Protein AF-0000000087523467 (afdb_homodimer)

Foldseek 3Di:
DCCDDPVLLCVQFVVQLVVLVVLVVVLVVLCVVCVVVCVLQVLCVVLQVQLLQLLLVLLLVLLVQLLVCVVVVQPPDLPPRPSNVVSLVVSLVSSVVVLVVSLVVSVVVCVVVVSPDDSCLSVLLSVQLSVLSSVPLNVLSSVLSNVCVVVPRRSVNHRNSVSSSVSNNSSSVSNVVSCVVVCVDPD/DCCDDPVLLCVQFVVQLVVLVVLVVVLVVLCVVCVVVCVLQVLCVVLQVQLLQLLLVLLLVLLVQLLVCVVVVQPPDQPDGPSNVVSLVVSLVSSVVVLVVSLVVSVVVCVVVVSPDDSCLSVLLSVQLSVLSSVPLNVLSSVLSNVCVVVPRRSVRHRNSVSSSVSNNSSSVSNVVSCVVVCVDVD

Structure (mmCIF, N/CA/C/O backbone):
data_AF-0000000087523467-model_v1
#
loop_
_entity.id
_entity.type
_entity.pdbx_description
1 polymer 'MgtE-like transporter'
#
loop_
_atom_site.group_PDB
_atom_site.id
_atom_site.type_symbol
_atom_site.label_atom_id
_atom_site.label_alt_id
_atom_site.label_comp_id
_atom_site.label_asym_id
_atom_site.label_entity_id
_atom_site.label_seq_id
_atom_site.pdbx_PDB_ins_code
_atom_site.Cartn_x
_atom_site.Cartn_y
_atom_site.Cartn_z
_atom_site.occupancy
_atom_site.B_iso_or_equiv
_atom_site.auth_seq_id
_atom_site.auth_comp_id
_atom_site.auth_asym_id
_atom_site.auth_atom_id
_atom_site.pdbx_PDB_model_num
ATOM 1 N N . MET A 1 1 ? 12.258 23.844 16.031 1 37.66 1 MET A N 1
ATOM 2 C CA . MET A 1 1 ? 11.562 23.797 14.758 1 37.66 1 MET A CA 1
ATOM 3 C C . MET A 1 1 ? 12.164 22.734 13.852 1 37.66 1 MET A C 1
ATOM 5 O O . MET A 1 1 ? 12.062 22.828 12.625 1 37.66 1 MET A O 1
ATOM 9 N N . SER A 1 2 ? 13.211 22 14.25 1 51.44 2 SER A N 1
ATOM 10 C CA . SER A 1 2 ? 14.219 21.078 13.727 1 51.44 2 SER A CA 1
ATOM 11 C C . SER A 1 2 ? 13.578 19.859 13.086 1 51.44 2 SER A C 1
ATOM 13 O O . SER A 1 2 ? 14.195 18.797 12.984 1 51.44 2 SER A O 1
ATOM 15 N N . TYR A 1 3 ? 12.164 19.734 12.766 1 61.56 3 TYR A N 1
ATOM 16 C CA . TYR A 1 3 ? 11.297 18.562 12.812 1 61.56 3 TYR A CA 1
ATOM 17 C C . TYR A 1 3 ? 11.516 17.688 11.594 1 61.56 3 TYR A C 1
ATOM 19 O O . TYR A 1 3 ? 11.367 16.453 11.672 1 61.56 3 TYR A O 1
ATOM 27 N N . TYR A 1 4 ? 12.148 18.188 10.547 1 83.31 4 TYR A N 1
ATOM 28 C CA . TYR A 1 4 ? 12.273 17.281 9.422 1 83.31 4 TYR A CA 1
ATOM 29 C C . TYR A 1 4 ? 13.734 17.078 9.039 1 83.31 4 TYR A C 1
ATOM 31 O O . TYR A 1 4 ? 14.086 17.141 7.859 1 83.31 4 TYR A O 1
ATOM 39 N N . THR A 1 5 ? 14.555 16.734 10.102 1 90.44 5 THR A N 1
ATOM 40 C CA . THR A 1 5 ? 15.914 16.359 9.75 1 90.44 5 THR A CA 1
ATOM 41 C C . THR A 1 5 ? 15.953 14.953 9.172 1 90.44 5 THR A C 1
ATOM 43 O O . THR A 1 5 ? 15.109 14.117 9.508 1 90.44 5 THR A O 1
ATOM 46 N N . VAL A 1 6 ? 16.969 14.742 8.328 1 95.19 6 VAL A N 1
ATOM 47 C CA . VAL A 1 6 ? 17.094 13.438 7.695 1 95.19 6 VAL A CA 1
ATOM 48 C C . VAL A 1 6 ? 17.266 12.359 8.766 1 95.19 6 VAL A C 1
ATOM 50 O O . VAL A 1 6 ? 16.594 11.328 8.727 1 95.19 6 VAL A O 1
ATOM 53 N N . LYS A 1 7 ? 18.094 12.602 9.734 1 95.5 7 LYS A N 1
ATOM 54 C CA . LYS A 1 7 ? 18.359 11.641 10.805 1 95.5 7 LYS A CA 1
ATOM 55 C C . LYS A 1 7 ? 17.078 11.336 11.594 1 95.5 7 LYS A C 1
ATOM 57 O O . LYS A 1 7 ? 16.812 10.18 11.922 1 95.5 7 LYS A O 1
ATOM 62 N N . GLY A 1 8 ? 16.391 12.367 11.906 1 92.88 8 GLY A N 1
ATOM 63 C CA . GLY A 1 8 ? 15.141 12.195 12.625 1 92.88 8 GLY A CA 1
ATOM 64 C C . GLY A 1 8 ? 14.117 11.391 11.852 1 92.88 8 GLY A C 1
ATOM 65 O O . GLY A 1 8 ? 13.461 10.508 12.406 1 92.88 8 GLY A O 1
ATOM 66 N N . LEU A 1 9 ? 14.008 11.664 10.586 1 94.44 9 LEU A N 1
ATOM 67 C CA . LEU A 1 9 ? 13.047 10.984 9.719 1 94.44 9 LEU A CA 1
ATOM 68 C C . LEU A 1 9 ? 13.414 9.516 9.547 1 94.44 9 LEU A C 1
ATOM 70 O O . LEU A 1 9 ? 12.539 8.648 9.562 1 94.44 9 LEU A O 1
ATOM 74 N N . VAL A 1 10 ? 14.672 9.273 9.414 1 96.06 10 VAL A N 1
ATOM 75 C CA . VAL A 1 10 ? 15.148 7.902 9.25 1 96.06 10 VAL A CA 1
ATOM 76 C C . VAL A 1 10 ? 14.938 7.125 10.547 1 96.06 10 VAL A C 1
ATOM 78 O O . VAL A 1 10 ? 14.477 5.98 10.523 1 96.06 10 VAL A O 1
ATOM 81 N N . LYS A 1 11 ? 15.164 7.703 11.617 1 94.38 11 LYS A N 1
ATOM 82 C CA . LYS A 1 11 ? 15.016 7.059 12.922 1 94.38 11 LYS A CA 1
ATOM 83 C C . LYS A 1 11 ? 13.555 6.742 13.219 1 94.38 11 LYS A C 1
ATOM 85 O O . LYS A 1 11 ? 13.258 5.754 13.891 1 94.38 11 LYS A O 1
ATOM 90 N N . GLY A 1 12 ? 12.75 7.559 12.727 1 92.62 12 GLY A N 1
ATOM 91 C CA . GLY A 1 12 ? 11.328 7.355 12.938 1 92.62 12 GLY A CA 1
ATOM 92 C C . GLY A 1 12 ? 10.727 6.305 12.031 1 92.62 12 GLY A C 1
ATOM 93 O O . GLY A 1 12 ? 9.898 5.496 12.461 1 92.62 12 GLY A O 1
ATOM 94 N N . GLY A 1 13 ? 11.172 6.328 10.789 1 95.19 13 GLY A N 1
ATOM 95 C CA . GLY A 1 13 ? 10.523 5.527 9.766 1 95.19 13 GLY A CA 1
ATOM 96 C C . GLY A 1 13 ? 11.18 4.168 9.57 1 95.19 13 GLY A C 1
ATOM 97 O O . GLY A 1 13 ? 10.492 3.184 9.289 1 95.19 13 GLY A O 1
ATOM 98 N N . LEU A 1 14 ? 12.43 4.082 9.789 1 97.12 14 LEU A N 1
ATOM 99 C CA . LEU A 1 14 ? 13.18 2.889 9.414 1 97.12 14 LEU A CA 1
ATOM 100 C C . LEU A 1 14 ? 12.773 1.697 10.273 1 97.12 14 LEU A C 1
ATOM 102 O O . LEU A 1 14 ? 12.484 0.62 9.75 1 97.12 14 LEU A O 1
ATOM 106 N N . PRO A 1 15 ? 12.719 1.781 11.57 1 96.94 15 PRO A N 1
ATOM 107 C CA . PRO A 1 15 ? 12.32 0.621 12.367 1 96.94 15 PRO A CA 1
ATOM 108 C C . PRO A 1 15 ? 10.922 0.123 12.039 1 96.94 15 PRO A C 1
ATOM 110 O O . PRO A 1 15 ? 10.664 -1.083 12.07 1 96.94 15 PRO A O 1
ATOM 113 N N . ILE A 1 16 ? 10.062 1.106 11.727 1 96.5 16 ILE A N 1
ATOM 114 C CA . ILE A 1 16 ? 8.68 0.755 11.422 1 96.5 16 ILE A CA 1
ATOM 115 C C . ILE A 1 16 ? 8.617 0.002 10.094 1 96.5 16 ILE A C 1
ATOM 117 O O . ILE A 1 16 ? 7.934 -1.02 9.977 1 96.5 16 ILE A O 1
ATOM 121 N N . LEU A 1 17 ? 9.352 0.51 9.156 1 97 17 LEU A N 1
ATOM 122 C CA . LEU A 1 17 ? 9.352 -0.145 7.848 1 97 17 LEU A CA 1
ATOM 123 C C . LEU A 1 17 ? 9.961 -1.54 7.938 1 97 17 LEU A C 1
ATOM 125 O O . LEU A 1 17 ? 9.445 -2.484 7.332 1 97 17 LEU A O 1
ATOM 129 N N . ILE A 1 18 ? 10.969 -1.668 8.664 1 97.06 18 ILE A N 1
ATOM 130 C CA . ILE A 1 18 ? 11.594 -2.973 8.859 1 97.06 18 ILE A CA 1
ATOM 131 C C . ILE A 1 18 ? 10.594 -3.932 9.5 1 97.06 18 ILE A C 1
ATOM 133 O O . ILE A 1 18 ? 10.453 -5.078 9.07 1 97.06 18 ILE A O 1
ATOM 137 N N . ALA A 1 19 ? 9.914 -3.498 10.461 1 96.5 19 ALA A N 1
ATOM 138 C CA . ALA A 1 19 ? 8.938 -4.332 11.148 1 96.5 19 ALA A CA 1
ATOM 139 C C . ALA A 1 19 ? 7.824 -4.766 10.195 1 96.5 19 ALA A C 1
ATOM 141 O O . ALA A 1 19 ? 7.375 -5.914 10.242 1 96.5 19 ALA A O 1
ATOM 142 N N . THR A 1 20 ? 7.422 -3.84 9.367 1 96.19 20 THR A N 1
ATOM 143 C CA . THR A 1 20 ? 6.301 -4.156 8.492 1 96.19 20 THR A CA 1
ATOM 144 C C . THR A 1 20 ? 6.754 -5.051 7.34 1 96.19 20 THR A C 1
ATOM 146 O O . THR A 1 20 ? 5.934 -5.711 6.699 1 96.19 20 THR A O 1
ATOM 149 N N . CYS A 1 21 ? 8.023 -5.074 7.027 1 95.75 21 CYS A N 1
ATOM 150 C CA . CYS A 1 21 ? 8.547 -6.012 6.035 1 95.75 21 CYS A CA 1
ATOM 151 C C . CYS A 1 21 ? 8.312 -7.453 6.477 1 95.75 21 CYS A C 1
ATOM 153 O O . CYS A 1 21 ? 8.062 -8.328 5.648 1 95.75 21 CYS A O 1
ATOM 155 N N . PHE A 1 22 ? 8.344 -7.684 7.746 1 95.88 22 PHE A N 1
ATOM 156 C CA . PHE A 1 22 ? 8.062 -9.023 8.258 1 95.88 22 PHE A CA 1
ATOM 157 C C . PHE A 1 22 ? 6.609 -9.406 7.984 1 95.88 22 PHE A C 1
ATOM 159 O O . PHE A 1 22 ? 6.324 -10.547 7.613 1 95.88 22 PHE A O 1
ATOM 166 N N . MET A 1 23 ? 5.777 -8.461 8.141 1 93.81 23 MET A N 1
ATOM 167 C CA . MET A 1 23 ? 4.371 -8.719 7.844 1 93.81 23 MET A CA 1
ATOM 168 C C . MET A 1 23 ? 4.176 -9.016 6.359 1 93.81 23 MET A C 1
ATOM 170 O O . MET A 1 23 ? 3.371 -9.875 5.996 1 93.81 23 MET A O 1
ATOM 174 N N . ALA A 1 24 ? 4.93 -8.266 5.598 1 94 24 ALA A N 1
ATOM 175 C CA . ALA A 1 24 ? 4.84 -8.469 4.152 1 94 24 ALA A CA 1
ATOM 176 C C . ALA A 1 24 ? 5.367 -9.844 3.762 1 94 24 ALA A C 1
ATOM 178 O O . ALA A 1 24 ? 4.863 -10.469 2.822 1 94 24 ALA A O 1
ATOM 179 N N . ILE A 1 25 ? 6.367 -10.305 4.465 1 93.56 25 ILE A N 1
ATOM 180 C CA . ILE A 1 25 ? 6.902 -11.641 4.223 1 93.56 25 ILE A CA 1
ATOM 181 C C . ILE A 1 25 ? 5.852 -12.695 4.566 1 93.56 25 ILE A C 1
ATOM 183 O O . ILE A 1 25 ? 5.672 -13.664 3.828 1 93.56 25 ILE A O 1
ATOM 187 N N . ILE A 1 26 ? 5.172 -12.5 5.621 1 93.94 26 ILE A N 1
ATOM 188 C CA . ILE A 1 26 ? 4.098 -13.406 6.012 1 93.94 26 ILE A CA 1
ATOM 189 C C . ILE A 1 26 ? 3.025 -13.43 4.926 1 93.94 26 ILE A C 1
ATOM 191 O O . ILE A 1 26 ? 2.508 -14.5 4.578 1 93.94 26 ILE A O 1
ATOM 195 N N . VAL A 1 27 ? 2.721 -12.273 4.383 1 92.31 27 VAL A N 1
ATOM 196 C CA . VAL A 1 27 ? 1.743 -12.18 3.303 1 92.31 27 VAL A CA 1
ATOM 197 C C . VAL A 1 27 ? 2.221 -12.984 2.098 1 92.31 27 VAL A C 1
ATOM 199 O O . VAL A 1 27 ? 1.444 -13.734 1.498 1 92.31 27 VAL A O 1
ATOM 202 N N . GLY A 1 28 ? 3.512 -12.859 1.76 1 87.69 28 GLY A N 1
ATOM 203 C CA . GLY A 1 28 ? 4.074 -13.641 0.673 1 87.69 28 GLY A CA 1
ATOM 204 C C . GLY A 1 28 ? 4.004 -15.141 0.918 1 87.69 28 GLY A C 1
ATOM 205 O O . GLY A 1 28 ? 3.705 -15.906 0.005 1 87.69 28 GLY A O 1
ATOM 206 N N . LEU A 1 29 ? 4.266 -15.578 2.125 1 88.94 29 LEU A N 1
ATOM 207 C CA . LEU A 1 29 ? 4.219 -17 2.486 1 88.94 29 LEU A CA 1
ATOM 208 C C . LEU A 1 29 ? 2.793 -17.531 2.4 1 88.94 29 LEU A C 1
ATOM 210 O O . LEU A 1 29 ? 2.574 -18.656 1.938 1 88.94 29 LEU A O 1
ATOM 214 N N . LEU A 1 30 ? 1.842 -16.734 2.809 1 87.62 30 LEU A N 1
ATOM 215 C CA . LEU A 1 30 ? 0.441 -17.141 2.74 1 87.62 30 LEU A CA 1
ATOM 216 C C . LEU A 1 30 ? -0.011 -17.297 1.291 1 87.62 30 LEU A C 1
ATOM 218 O O . LEU A 1 30 ? -0.767 -18.203 0.964 1 87.62 30 LEU A O 1
ATOM 222 N N . LEU A 1 31 ? 0.488 -16.438 0.456 1 83.56 31 LEU A N 1
ATOM 223 C CA . LEU A 1 31 ? 0.161 -16.516 -0.963 1 83.56 31 LEU A CA 1
ATOM 224 C C . LEU A 1 31 ? 0.783 -17.766 -1.591 1 83.56 31 LEU A C 1
ATOM 226 O O . LEU A 1 31 ? 0.166 -18.406 -2.441 1 83.56 31 LEU A O 1
ATOM 230 N N . GLY A 1 32 ? 1.974 -18 -1.209 1 81 32 GLY A N 1
ATOM 231 C CA . GLY A 1 32 ? 2.611 -19.219 -1.676 1 81 32 GLY A CA 1
ATOM 232 C C . GLY A 1 32 ? 1.867 -20.469 -1.266 1 81 32 GLY A C 1
ATOM 233 O O . GLY A 1 32 ? 1.819 -21.453 -2.02 1 81 32 GLY A O 1
ATOM 234 N N . TYR A 1 33 ? 1.301 -20.406 -0.134 1 81.38 33 TYR A N 1
ATOM 235 C CA . TYR A 1 33 ? 0.547 -21.547 0.37 1 81.38 33 TYR A CA 1
ATOM 236 C C . TYR A 1 33 ? -0.73 -21.766 -0.435 1 81.38 33 TYR A C 1
ATOM 238 O O . TYR A 1 33 ? -1.223 -22.891 -0.55 1 81.38 33 TYR A O 1
ATOM 246 N N . GLN A 1 34 ? -1.276 -20.734 -1.036 1 80.06 34 GLN A N 1
ATOM 247 C CA . GLN A 1 34 ? -2.521 -20.828 -1.792 1 80.06 34 GLN A CA 1
ATOM 248 C C . GLN A 1 34 ? -2.256 -20.812 -3.295 1 80.06 34 GLN A C 1
ATOM 250 O O . GLN A 1 34 ? -3.148 -20.5 -4.086 1 80.06 34 GLN A O 1
ATOM 255 N N . GLU A 1 35 ? -1.085 -21.125 -3.584 1 78.38 35 GLU A N 1
ATOM 256 C CA . GLU A 1 35 ? -0.682 -21.016 -4.984 1 78.38 35 GLU A CA 1
ATOM 257 C C . GLU A 1 35 ? -1.562 -21.891 -5.879 1 78.38 35 GLU A C 1
ATOM 259 O O . GLU A 1 35 ? -1.957 -21.469 -6.969 1 78.38 35 GLU A O 1
ATOM 264 N N . ASP A 1 36 ? -1.942 -23.078 -5.465 1 81 36 ASP A N 1
ATOM 265 C CA . ASP A 1 36 ? -2.734 -24 -6.266 1 81 36 ASP A CA 1
ATOM 266 C C . ASP A 1 36 ? -4.121 -23.438 -6.555 1 81 36 ASP A C 1
ATOM 268 O O . ASP A 1 36 ? -4.633 -23.562 -7.668 1 81 36 ASP A O 1
ATOM 272 N N . ILE A 1 37 ? -4.645 -22.766 -5.582 1 80.31 37 ILE A N 1
ATOM 273 C CA . ILE A 1 37 ? -5.984 -22.219 -5.742 1 80.31 37 ILE A CA 1
ATOM 274 C C . ILE A 1 37 ? -5.938 -21 -6.672 1 80.31 37 ILE A C 1
ATOM 276 O O . ILE A 1 37 ? -6.84 -20.812 -7.484 1 80.31 37 ILE A O 1
ATOM 280 N N . LEU A 1 38 ? -4.883 -20.297 -6.578 1 78.62 38 LEU A N 1
ATOM 281 C CA . LEU A 1 38 ? -4.75 -19.109 -7.398 1 78.62 38 LEU A CA 1
ATOM 282 C C . LEU A 1 38 ? -4.535 -19.469 -8.859 1 78.62 38 LEU A C 1
ATOM 284 O O . LEU A 1 38 ? -4.98 -18.75 -9.758 1 78.62 38 LEU A O 1
ATOM 288 N N . ILE A 1 39 ? -3.959 -20.625 -9.047 1 79.44 39 ILE A N 1
ATOM 289 C CA . ILE A 1 39 ? -3.756 -21.109 -10.406 1 79.44 39 ILE A CA 1
ATOM 290 C C . ILE A 1 39 ? -5.082 -21.609 -10.977 1 79.44 39 ILE A C 1
ATOM 292 O O . ILE A 1 39 ? -5.379 -21.406 -12.156 1 79.44 39 ILE A O 1
ATOM 296 N N . GLU A 1 40 ? -5.812 -22.219 -10.133 1 84.69 40 GLU A N 1
ATOM 297 C CA . GLU A 1 40 ? -7.086 -22.797 -10.562 1 84.69 40 GLU A CA 1
ATOM 298 C C . GLU A 1 40 ? -8.125 -21.719 -10.805 1 84.69 40 GLU A C 1
ATOM 300 O O . GLU A 1 40 ? -9.023 -21.875 -11.641 1 84.69 40 GLU A O 1
ATOM 305 N N . TYR A 1 41 ? -7.992 -20.562 -10.133 1 87.38 41 TYR A N 1
ATOM 306 C CA . TYR A 1 41 ? -8.945 -19.453 -10.242 1 87.38 41 TYR A CA 1
ATOM 307 C C . TYR A 1 41 ? -8.234 -18.156 -10.633 1 87.38 41 TYR A C 1
ATOM 309 O O . TYR A 1 41 ? -8.055 -17.266 -9.797 1 87.38 41 TYR A O 1
ATOM 317 N N . PRO A 1 42 ? -8.031 -18.016 -11.852 1 86.94 42 PRO A N 1
ATOM 318 C CA . PRO A 1 42 ? -7.293 -16.844 -12.312 1 86.94 42 PRO A CA 1
ATOM 319 C C . PRO A 1 42 ? -8 -15.531 -11.977 1 86.94 42 PRO A C 1
ATOM 321 O O . PRO A 1 42 ? -7.348 -14.5 -11.789 1 86.94 42 PRO A O 1
ATOM 324 N N . THR A 1 43 ? -9.273 -15.57 -11.852 1 91.12 43 THR A N 1
ATOM 325 C CA . THR A 1 43 ? -10.039 -14.383 -11.477 1 91.12 43 THR A CA 1
ATOM 326 C C . THR A 1 43 ? -9.617 -13.875 -10.102 1 91.12 43 THR A C 1
ATOM 328 O O . THR A 1 43 ? -9.562 -12.664 -9.867 1 91.12 43 THR A O 1
ATOM 331 N N . LEU A 1 44 ? -9.297 -14.75 -9.195 1 89.69 44 LEU A N 1
ATOM 332 C CA . LEU A 1 44 ? -8.852 -14.375 -7.855 1 89.69 44 LEU A CA 1
ATOM 333 C C . LEU A 1 44 ? -7.469 -13.734 -7.898 1 89.69 44 LEU A C 1
ATOM 335 O O . LEU A 1 44 ? -7.168 -12.844 -7.102 1 89.69 44 LEU A O 1
ATOM 339 N N . LEU A 1 45 ? -6.734 -14.148 -8.859 1 85.5 45 LEU A N 1
ATOM 340 C CA . LEU A 1 45 ? -5.398 -13.586 -9.016 1 85.5 45 LEU A CA 1
ATOM 341 C C . LEU A 1 45 ? -5.473 -12.117 -9.438 1 85.5 45 LEU A C 1
ATOM 343 O O . LEU A 1 45 ? -4.629 -11.312 -9.039 1 85.5 45 LEU A O 1
ATOM 347 N N . ILE A 1 46 ? -6.406 -11.797 -10.211 1 88.94 46 ILE A N 1
ATOM 348 C CA . ILE A 1 46 ? -6.605 -10.43 -10.664 1 88.94 46 ILE A CA 1
ATOM 349 C C . ILE A 1 46 ? -7.199 -9.594 -9.531 1 88.94 46 ILE A C 1
ATOM 351 O O . ILE A 1 46 ? -6.828 -8.43 -9.344 1 88.94 46 ILE A O 1
ATOM 355 N N . LEU A 1 47 ? -8.094 -10.195 -8.82 1 92.62 47 LEU A N 1
ATOM 356 C CA . LEU A 1 47 ? -8.867 -9.516 -7.781 1 92.62 47 LEU A CA 1
ATOM 357 C C . LEU A 1 47 ? -8.016 -9.266 -6.547 1 92.62 47 LEU A C 1
ATOM 359 O O . LEU A 1 47 ? -8.18 -8.25 -5.867 1 92.62 47 LEU A O 1
ATOM 363 N N . MET A 1 48 ? -7.098 -10.055 -6.316 1 92 48 MET A N 1
ATOM 364 C CA . MET A 1 48 ? -6.391 -10.117 -5.043 1 92 48 MET A CA 1
ATOM 365 C C . MET A 1 48 ? -5.562 -8.852 -4.82 1 92 48 MET A C 1
ATOM 367 O O . MET A 1 48 ? -5.723 -8.172 -3.807 1 92 48 MET A O 1
ATOM 371 N N . PRO A 1 49 ? -4.711 -8.406 -5.734 1 90.38 49 PRO A N 1
ATOM 372 C CA . PRO A 1 49 ? -3.896 -7.223 -5.438 1 90.38 49 PRO A CA 1
ATOM 373 C C . PRO A 1 49 ? -4.734 -5.969 -5.215 1 90.38 49 PRO A C 1
ATOM 375 O O . PRO A 1 49 ? -4.363 -5.105 -4.414 1 90.38 49 PRO A O 1
ATOM 378 N N . VAL A 1 50 ? -5.812 -5.891 -5.793 1 94.31 50 VAL A N 1
ATOM 379 C CA . VAL A 1 50 ? -6.664 -4.711 -5.688 1 94.31 50 VAL A CA 1
ATOM 380 C C . VAL A 1 50 ? -7.332 -4.676 -4.316 1 94.31 50 VAL A C 1
ATOM 382 O O . VAL A 1 50 ? -7.312 -3.65 -3.633 1 94.31 50 VAL A O 1
ATOM 385 N N . LEU A 1 51 ? -7.863 -5.816 -3.928 1 94.88 51 LEU A N 1
ATOM 386 C CA . LEU A 1 51 ? -8.586 -5.883 -2.66 1 94.88 51 LEU A CA 1
ATOM 387 C C . LEU A 1 51 ? -7.629 -5.703 -1.484 1 94.88 51 LEU A C 1
ATOM 389 O O . LEU A 1 51 ? -8 -5.125 -0.46 1 94.88 51 LEU A O 1
ATOM 393 N N . LEU A 1 52 ? -6.445 -6.23 -1.633 1 93.44 52 LEU A N 1
ATOM 394 C CA . LEU A 1 52 ? -5.461 -6.094 -0.566 1 93.44 52 LEU A CA 1
ATOM 395 C C . LEU A 1 52 ? -5.105 -4.629 -0.341 1 93.44 52 LEU A C 1
ATOM 397 O O . LEU A 1 52 ? -4.832 -4.219 0.789 1 93.44 52 LEU A O 1
ATOM 401 N N . LYS A 1 53 ? -5.191 -3.865 -1.354 1 94.62 53 LYS A N 1
ATOM 402 C CA . LYS A 1 53 ? -4.711 -2.488 -1.306 1 94.62 53 LYS A CA 1
ATOM 403 C C . LYS A 1 53 ? -5.793 -1.547 -0.779 1 94.62 53 LYS A C 1
ATOM 405 O O . LYS A 1 53 ? -5.488 -0.557 -0.111 1 94.62 53 LYS A O 1
ATOM 410 N N . ILE A 1 54 ? -7.039 -1.824 -1.005 1 96.62 54 ILE A N 1
ATOM 411 C CA . ILE A 1 54 ? -8.141 -0.903 -0.732 1 96.62 54 ILE A CA 1
ATOM 412 C C . ILE A 1 54 ? -8.156 -0.553 0.754 1 96.62 54 ILE A C 1
ATOM 414 O O . ILE A 1 54 ? -8.164 0.625 1.12 1 96.62 54 ILE A O 1
ATOM 418 N N . GLY A 1 55 ? -8.117 -1.561 1.599 1 97.19 55 GLY A N 1
ATOM 419 C CA . GLY A 1 55 ? -8.156 -1.308 3.029 1 97.19 55 GLY A CA 1
ATOM 420 C C . GLY A 1 55 ? -6.953 -0.531 3.531 1 97.19 55 GLY A C 1
ATOM 421 O O . GLY A 1 55 ? -7.094 0.384 4.344 1 97.19 55 GLY A O 1
ATOM 422 N N . GLY A 1 56 ? -5.816 -0.875 3.039 1 97 56 GLY A N 1
ATOM 423 C CA . GLY A 1 56 ? -4.594 -0.187 3.428 1 97 56 GLY A CA 1
ATOM 424 C C . GLY A 1 56 ? -4.555 1.26 2.973 1 97 56 GLY A C 1
ATOM 425 O O . GLY A 1 56 ? -4.141 2.143 3.729 1 97 56 GLY A O 1
ATOM 426 N N . ASP A 1 57 ? -4.973 1.502 1.771 1 97.38 57 ASP A N 1
ATOM 427 C CA . ASP A 1 57 ? -4.945 2.85 1.213 1 97.38 57 ASP A CA 1
ATOM 428 C C . ASP A 1 57 ? -5.938 3.762 1.935 1 97.38 57 ASP A C 1
ATOM 430 O O . ASP A 1 57 ? -5.586 4.879 2.328 1 97.38 57 ASP A O 1
ATOM 434 N N . THR A 1 58 ? -7.098 3.291 2.068 1 97.62 58 THR A N 1
ATOM 435 C CA . THR A 1 58 ? -8.109 4.105 2.74 1 97.62 58 THR A CA 1
ATOM 436 C C . THR A 1 58 ? -7.75 4.297 4.211 1 97.62 58 THR A C 1
ATOM 438 O O . THR A 1 58 ? -7.973 5.375 4.773 1 97.62 58 THR A O 1
ATOM 441 N N . GLY A 1 59 ? -7.25 3.262 4.812 1 97.81 59 GLY A N 1
ATOM 442 C CA . GLY A 1 59 ? -6.766 3.395 6.176 1 97.81 59 GLY A CA 1
ATOM 443 C C . GLY A 1 59 ? -5.613 4.371 6.305 1 97.81 59 GLY A C 1
ATOM 444 O O . GLY A 1 59 ? -5.535 5.125 7.277 1 97.81 59 GLY A O 1
ATOM 445 N N . SER A 1 60 ? -4.73 4.336 5.391 1 97.19 60 SER A N 1
ATOM 446 C CA . SER A 1 60 ? -3.598 5.254 5.395 1 97.19 60 SER A CA 1
ATOM 447 C C . SER A 1 60 ? -4.055 6.691 5.168 1 97.19 60 SER A C 1
ATOM 449 O O . SER A 1 60 ? -3.475 7.629 5.723 1 97.19 60 SER A O 1
ATOM 451 N N . MET A 1 61 ? -5.043 6.848 4.285 1 96.69 61 MET A N 1
ATOM 452 C CA . MET A 1 61 ? -5.637 8.172 4.141 1 96.69 61 MET A CA 1
ATOM 453 C C . MET A 1 61 ? -6.195 8.672 5.469 1 96.69 61 MET A C 1
ATOM 455 O O . MET A 1 61 ? -6 9.828 5.832 1 96.69 61 MET A O 1
ATOM 459 N N . LEU A 1 62 ? -6.926 7.762 6.062 1 95.88 62 LEU A N 1
ATOM 460 C CA . LEU A 1 62 ? -7.445 8.062 7.395 1 95.88 62 LEU A CA 1
ATOM 461 C C . LEU A 1 62 ? -6.324 8.461 8.344 1 95.88 62 LEU A C 1
ATOM 463 O O . LEU A 1 62 ? -6.41 9.492 9.016 1 95.88 62 LEU A O 1
ATOM 467 N N . GLY A 1 63 ? -5.277 7.73 8.375 1 95.31 63 GLY A N 1
ATOM 468 C CA . GLY A 1 63 ? -4.129 8.039 9.211 1 95.31 63 GLY A CA 1
ATOM 469 C C . GLY A 1 63 ? -3.49 9.375 8.875 1 95.31 63 GLY A C 1
ATOM 470 O O . GLY A 1 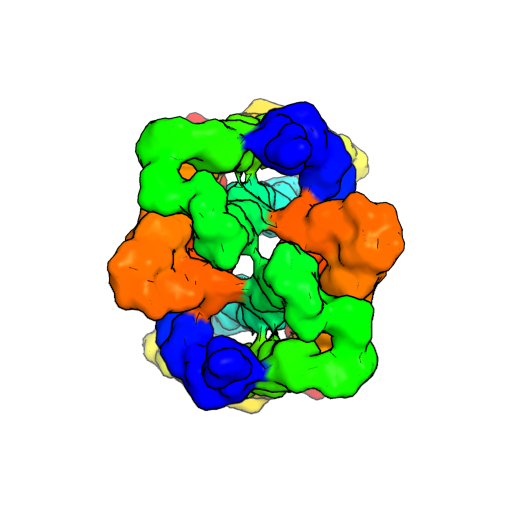63 ? -3.098 10.125 9.773 1 95.31 63 GLY A O 1
ATOM 471 N N . SER A 1 64 ? -3.332 9.625 7.621 1 94.44 64 SER A N 1
ATOM 472 C CA . SER A 1 64 ? -2.738 10.883 7.172 1 94.44 64 SER A CA 1
ATOM 473 C C . SER A 1 64 ? -3.576 12.078 7.605 1 94.44 64 SER A C 1
ATOM 475 O O . SER A 1 64 ? -3.035 13.094 8.047 1 94.44 64 SER A O 1
ATOM 477 N N . ARG A 1 65 ? -4.879 12 7.5 1 93.31 65 ARG A N 1
ATOM 478 C CA . ARG A 1 65 ? -5.777 13.055 7.949 1 93.31 65 ARG A CA 1
ATOM 479 C C . ARG A 1 65 ? -5.617 13.312 9.445 1 93.31 65 ARG A C 1
ATOM 481 O O . ARG A 1 65 ? -5.617 14.461 9.891 1 93.31 65 ARG A O 1
ATOM 488 N N . LEU A 1 66 ? -5.551 12.227 10.141 1 92.88 66 LEU A N 1
ATOM 489 C CA . LEU A 1 66 ? -5.391 12.367 11.586 1 92.88 66 LEU A CA 1
ATOM 490 C C . LEU A 1 66 ? -4.039 12.984 11.922 1 92.88 66 LEU A C 1
ATOM 492 O O . LEU A 1 66 ? -3.941 13.812 12.836 1 92.88 66 LEU A O 1
ATOM 496 N N . SER A 1 67 ? -3.014 12.562 11.18 1 92.06 67 SER A N 1
ATOM 497 C CA . SER A 1 67 ? -1.695 13.156 11.375 1 92.06 67 SER A CA 1
ATOM 498 C C . SER A 1 67 ? -1.727 14.664 11.141 1 92.06 67 SER A C 1
ATOM 500 O O . SER A 1 67 ? -1.21 15.43 11.953 1 92.06 67 SER A O 1
ATOM 502 N N . SER A 1 68 ? -2.35 15.078 10.055 1 91 68 SER A N 1
ATOM 503 C CA . SER A 1 68 ? -2.482 16.5 9.742 1 91 68 SER A CA 1
ATOM 504 C C . SER A 1 68 ? -3.281 17.219 10.82 1 91 68 SER A C 1
ATOM 506 O O . SER A 1 68 ? -2.932 18.344 11.211 1 91 68 SER A O 1
ATOM 508 N N . ALA A 1 69 ? -4.332 16.609 11.281 1 89.31 69 ALA A N 1
ATOM 509 C CA . ALA A 1 69 ? -5.176 17.203 12.32 1 89.31 69 ALA A CA 1
ATOM 510 C C . ALA A 1 69 ? -4.398 17.391 13.617 1 89.31 69 ALA A C 1
ATOM 512 O O . ALA A 1 69 ? -4.555 18.406 14.305 1 89.31 69 ALA A O 1
ATOM 513 N N . PHE A 1 70 ? -3.537 16.469 13.938 1 87.12 70 PHE A N 1
ATOM 514 C CA . PHE A 1 70 ? -2.717 16.562 15.133 1 87.12 70 PHE A CA 1
ATOM 515 C C . PHE A 1 70 ? -1.712 17.703 15.023 1 87.12 70 PHE A C 1
ATOM 517 O O . PHE A 1 70 ? -1.51 18.453 15.977 1 87.12 70 PHE A O 1
ATOM 524 N N . HIS A 1 71 ? -1.158 17.844 13.906 1 85 71 HIS A N 1
ATOM 525 C CA . HIS A 1 71 ? -0.19 18.906 13.68 1 85 71 HIS A CA 1
ATOM 526 C C . HIS A 1 71 ? -0.844 20.281 13.797 1 85 71 HIS A C 1
ATOM 528 O O . HIS A 1 71 ? -0.212 21.234 14.25 1 85 71 HIS A O 1
ATOM 534 N N . LEU A 1 72 ? -2.092 20.312 13.445 1 86.75 72 LEU A N 1
ATOM 535 C CA . LEU A 1 72 ? -2.83 21.578 13.484 1 86.75 72 LEU A CA 1
ATOM 536 C C . LEU A 1 72 ? -3.414 21.812 14.875 1 86.75 72 LEU A C 1
ATOM 538 O O . LEU A 1 72 ? -3.994 22.859 15.141 1 86.75 72 LEU A O 1
ATOM 542 N N . GLY A 1 73 ? -3.387 20.75 15.711 1 84.38 73 GLY A N 1
ATOM 543 C CA . GLY A 1 73 ? -3.936 20.859 17.047 1 84.38 73 GLY A CA 1
ATOM 544 C C . GLY A 1 73 ? -5.434 20.641 17.109 1 84.38 73 GLY A C 1
ATOM 545 O O . GLY A 1 73 ? -6.098 21.031 18.062 1 84.38 73 GLY A O 1
ATOM 546 N N . LEU A 1 74 ? -6.004 20 16.078 1 79.44 74 LEU A N 1
ATOM 547 C CA . LEU A 1 74 ? -7.453 19.859 15.953 1 79.44 74 LEU A CA 1
ATOM 548 C C . LEU A 1 74 ? -7.938 18.578 16.641 1 79.44 74 LEU A C 1
ATOM 550 O O . LEU A 1 74 ? -9.133 18.438 16.891 1 79.44 74 LEU A O 1
ATOM 554 N N . SER A 1 75 ? -7.082 17.688 16.875 1 70.5 75 SER A N 1
ATOM 555 C CA . SER A 1 75 ? -7.559 16.391 17.344 1 70.5 75 SER A CA 1
ATOM 556 C C . SER A 1 75 ? -6.777 15.93 18.562 1 70.5 75 SER A C 1
ATOM 558 O O . SER A 1 75 ? -6.199 14.844 18.562 1 70.5 75 SER A O 1
ATOM 560 N N . GLN A 1 76 ? -6.859 16.766 19.516 1 66.31 76 GLN A N 1
ATOM 561 C CA . GLN A 1 76 ? -6.168 16.391 20.75 1 66.31 76 GLN A CA 1
ATOM 562 C C . GLN A 1 76 ? -6.906 15.258 21.469 1 66.31 76 GLN A C 1
ATOM 564 O O . GLN A 1 76 ? -6.285 14.445 22.156 1 66.31 76 GLN A O 1
ATOM 569 N N . ARG A 1 77 ? -8.195 15.289 21.312 1 69 77 ARG A N 1
ATOM 570 C CA . ARG A 1 77 ? -9 14.234 21.922 1 69 77 ARG A CA 1
ATOM 571 C C . ARG A 1 77 ? -9.586 13.312 20.859 1 69 77 ARG A C 1
ATOM 573 O O . ARG A 1 77 ? -10.422 13.727 20.062 1 69 77 ARG A O 1
ATOM 580 N N . ILE A 1 78 ? -9.172 12.219 20.875 1 69.56 78 ILE A N 1
ATOM 581 C CA . ILE A 1 78 ? -9.477 11.297 19.797 1 69.56 78 ILE A CA 1
ATOM 582 C C . ILE A 1 78 ? -10.922 10.805 19.922 1 69.56 78 ILE A C 1
ATOM 584 O O . ILE A 1 78 ? -11.672 10.797 18.953 1 69.56 78 ILE A O 1
ATOM 588 N N . LEU A 1 79 ? -11.164 10.602 21.219 1 66.31 79 LEU A N 1
ATOM 589 C CA . LEU A 1 79 ? -12.516 10.102 21.422 1 66.31 79 LEU A CA 1
ATOM 590 C C . LEU A 1 79 ? -13.539 11.219 21.234 1 66.31 79 LEU A C 1
ATOM 592 O O . LEU A 1 79 ? -13.367 12.32 21.75 1 66.31 79 LEU A O 1
ATOM 596 N N . ASN A 1 80 ? -14.391 11.047 20.156 1 74.88 80 ASN A N 1
ATOM 597 C CA . ASN A 1 80 ? -15.523 11.93 19.875 1 74.88 80 ASN A CA 1
ATOM 598 C C . ASN A 1 80 ? -15.117 13.094 18.969 1 74.88 80 ASN A C 1
ATOM 600 O O . ASN A 1 80 ? -15.844 14.078 18.859 1 74.88 80 ASN A O 1
ATOM 604 N N . ASN A 1 81 ? -13.992 13 18.516 1 85.69 81 ASN A N 1
ATOM 605 C CA . ASN A 1 81 ? -13.523 14.016 17.578 1 85.69 81 ASN A CA 1
ATOM 606 C C . ASN A 1 81 ? -14.18 13.859 16.203 1 85.69 81 ASN A C 1
ATOM 608 O O . ASN A 1 81 ? -14.133 12.773 15.617 1 85.69 81 ASN A O 1
ATOM 612 N N . PRO A 1 82 ? -14.812 14.945 15.836 1 89.12 82 PRO A N 1
ATOM 613 C CA . PRO A 1 82 ? -15.484 14.867 14.531 1 89.12 82 PRO A CA 1
ATOM 614 C C . PRO A 1 82 ? -14.531 14.539 13.391 1 89.12 82 PRO A C 1
ATOM 616 O O . PRO A 1 82 ? -14.922 13.898 12.414 1 89.12 82 PRO A O 1
ATOM 619 N N . VAL A 1 83 ? -13.312 14.945 13.547 1 89.06 83 VAL A N 1
ATOM 620 C CA . VAL A 1 83 ? -12.32 14.656 12.516 1 89.06 83 VAL A CA 1
ATOM 621 C C . VAL A 1 83 ? -12.117 13.141 12.398 1 89.06 83 VAL A C 1
ATOM 623 O O . VAL A 1 83 ? -12.117 12.594 11.297 1 89.06 83 VAL A O 1
ATOM 626 N N . VAL A 1 84 ? -12.016 12.492 13.539 1 92.19 84 VAL A N 1
ATOM 627 C CA . VAL A 1 84 ? -11.812 11.047 13.57 1 92.19 84 VAL A CA 1
ATOM 628 C C . VAL A 1 84 ? -13.062 10.344 13.031 1 92.19 84 VAL A C 1
ATOM 630 O O . VAL A 1 84 ? -12.961 9.492 12.148 1 92.19 84 VAL A O 1
ATOM 633 N N . ARG A 1 85 ? -14.148 10.664 13.508 1 93.62 85 ARG A N 1
ATOM 634 C CA . ARG A 1 85 ? -15.414 10.039 13.125 1 93.62 85 ARG A CA 1
ATOM 635 C C . ARG A 1 85 ? -15.664 10.188 11.625 1 93.62 85 ARG A C 1
ATOM 637 O O . ARG A 1 85 ? -15.969 9.211 10.945 1 93.62 85 ARG A O 1
ATOM 644 N N . ASN A 1 86 ? -15.594 11.406 11.164 1 94.94 86 ASN A N 1
ATOM 645 C CA . ASN A 1 86 ? -15.867 11.664 9.75 1 94.94 86 ASN A CA 1
ATOM 646 C C . ASN A 1 86 ? -14.859 10.961 8.844 1 94.94 86 ASN A C 1
ATOM 648 O O . ASN A 1 86 ? -15.219 10.5 7.762 1 94.94 86 ASN A O 1
ATOM 652 N N . SER A 1 87 ? -13.609 10.922 9.289 1 94.94 87 SER A N 1
ATOM 653 C CA . SER A 1 87 ? -12.586 10.25 8.5 1 94.94 87 SER A CA 1
ATOM 654 C C . SER A 1 87 ? -12.82 8.742 8.445 1 94.94 87 SER A C 1
ATOM 656 O O . SER A 1 87 ? -12.609 8.117 7.41 1 94.94 87 SER A O 1
ATOM 658 N N . VAL A 1 88 ? -13.25 8.188 9.562 1 96.31 88 VAL A N 1
ATOM 659 C CA . VAL A 1 88 ? -13.531 6.758 9.609 1 96.31 88 VAL A CA 1
ATOM 660 C C . VAL A 1 88 ? -14.727 6.438 8.711 1 96.31 88 VAL A C 1
ATOM 662 O O . VAL A 1 88 ? -14.68 5.492 7.918 1 96.31 88 VAL A O 1
ATOM 665 N N . ILE A 1 89 ? -15.742 7.176 8.789 1 97.44 89 ILE A N 1
ATOM 666 C CA . ILE A 1 89 ? -16.938 6.973 7.98 1 97.44 89 ILE A CA 1
ATOM 667 C C . ILE A 1 89 ? -16.594 7.113 6.5 1 97.44 89 ILE A C 1
ATOM 669 O O . ILE A 1 89 ? -17.047 6.312 5.676 1 97.44 89 ILE A O 1
ATOM 673 N N . ALA A 1 90 ? -15.844 8.125 6.18 1 97.06 90 ALA A N 1
ATOM 674 C CA . ALA A 1 90 ? -15.414 8.328 4.797 1 97.06 90 ALA A CA 1
ATOM 675 C C . ALA A 1 90 ? -14.609 7.133 4.297 1 97.06 90 ALA A C 1
ATOM 677 O O . ALA A 1 90 ? -14.773 6.695 3.156 1 97.06 90 ALA A O 1
ATOM 678 N N . ALA A 1 91 ? -13.703 6.68 5.148 1 97.69 91 ALA A N 1
ATOM 679 C CA . ALA A 1 91 ? -12.898 5.516 4.773 1 97.69 91 ALA A CA 1
ATOM 680 C C . ALA A 1 91 ? -13.789 4.312 4.469 1 97.69 91 ALA A C 1
ATOM 682 O O . ALA A 1 91 ? -13.555 3.592 3.498 1 97.69 91 ALA A O 1
ATOM 683 N N . ILE A 1 92 ? -14.797 4.098 5.266 1 98.44 92 ILE A N 1
ATOM 684 C CA . ILE A 1 92 ? -15.727 2.984 5.094 1 98.44 92 ILE A CA 1
ATOM 685 C C . ILE A 1 92 ? -16.469 3.133 3.77 1 98.44 92 ILE A C 1
ATOM 687 O O . ILE A 1 92 ? -16.531 2.189 2.979 1 98.44 92 ILE A O 1
ATOM 691 N N . ILE A 1 93 ? -16.938 4.266 3.484 1 98.44 93 ILE A N 1
ATOM 692 C CA . ILE A 1 93 ? -17.719 4.523 2.277 1 98.44 93 ILE A CA 1
ATOM 693 C C . ILE A 1 93 ? -16.828 4.324 1.044 1 98.44 93 ILE A C 1
ATOM 695 O O . ILE A 1 93 ? -17.219 3.637 0.098 1 98.44 93 ILE A O 1
ATOM 699 N N . VAL A 1 94 ? -15.68 4.891 1.07 1 97.94 94 VAL A N 1
ATOM 700 C CA . VAL A 1 94 ? -14.766 4.812 -0.069 1 97.94 94 VAL A CA 1
ATOM 701 C C . VAL A 1 94 ? -14.352 3.361 -0.303 1 97.94 94 VAL A C 1
ATOM 703 O O . VAL A 1 94 ? -14.289 2.906 -1.447 1 97.94 94 VAL A O 1
ATOM 706 N N . ALA A 1 95 ? -14.109 2.652 0.777 1 98.25 95 ALA A N 1
ATOM 707 C CA . ALA A 1 95 ? -13.695 1.256 0.655 1 98.25 95 ALA A CA 1
ATOM 708 C C . ALA A 1 95 ? -14.828 0.399 0.096 1 98.25 95 ALA A C 1
ATOM 710 O O . ALA A 1 95 ? -14.609 -0.451 -0.769 1 98.25 95 ALA A O 1
ATOM 711 N N . VAL A 1 96 ? -16.016 0.6 0.575 1 98.38 96 VAL A N 1
ATOM 712 C CA . VAL A 1 96 ? -17.172 -0.194 0.162 1 98.38 96 VAL A CA 1
ATOM 713 C C . VAL A 1 96 ? -17.469 0.068 -1.311 1 98.38 96 VAL A C 1
ATOM 715 O O . VAL A 1 96 ? -17.641 -0.871 -2.094 1 98.38 96 VAL A O 1
ATOM 718 N N . ILE A 1 97 ? -17.5 1.275 -1.706 1 98.44 97 ILE A N 1
ATOM 719 C CA . ILE A 1 97 ? -17.828 1.633 -3.08 1 98.44 97 ILE A CA 1
ATOM 720 C C . ILE A 1 97 ? -16.734 1.144 -4.02 1 98.44 97 ILE A C 1
ATOM 722 O O . ILE A 1 97 ? -17.016 0.597 -5.09 1 98.44 97 ILE A O 1
ATOM 726 N N . SER A 1 98 ? -15.508 1.356 -3.654 1 97.88 98 SER A N 1
ATOM 727 C CA . SER A 1 98 ? -14.398 0.945 -4.508 1 97.88 98 SER A CA 1
ATOM 728 C C . SER A 1 98 ? -14.344 -0.572 -4.652 1 97.88 98 SER A C 1
ATOM 730 O O . SER A 1 98 ? -14.031 -1.087 -5.727 1 97.88 98 SER A O 1
ATOM 732 N N . SER A 1 99 ? -14.562 -1.301 -3.543 1 97.81 99 SER A N 1
ATOM 733 C CA . SER A 1 99 ? -14.539 -2.758 -3.615 1 97.81 99 SER A CA 1
ATOM 734 C C . SER A 1 99 ? -15.664 -3.281 -4.504 1 97.81 99 SER A C 1
ATOM 736 O O . SER A 1 99 ? -15.484 -4.258 -5.238 1 97.81 99 SER A O 1
ATOM 738 N N . LEU A 1 100 ? -16.812 -2.697 -4.395 1 97.94 100 LEU A N 1
ATOM 739 C CA . LEU A 1 100 ? -17.922 -3.068 -5.273 1 97.94 100 LEU A CA 1
ATOM 740 C C . LEU A 1 100 ? -17.578 -2.777 -6.73 1 97.94 100 LEU A C 1
ATOM 742 O O . LEU A 1 100 ? -17.844 -3.6 -7.609 1 97.94 100 LEU A O 1
ATOM 746 N N . PHE A 1 101 ? -17.031 -1.675 -6.984 1 98.06 101 PHE A N 1
ATOM 747 C CA . PHE A 1 101 ? -16.625 -1.27 -8.328 1 98.06 101 PHE A CA 1
ATOM 748 C C . PHE A 1 101 ? -15.641 -2.268 -8.914 1 98.06 101 PHE A C 1
ATOM 750 O O . PHE A 1 101 ? -15.82 -2.734 -10.047 1 98.06 101 PHE A O 1
ATOM 757 N N . VAL A 1 102 ? -14.617 -2.547 -8.18 1 97.19 102 VAL A N 1
ATOM 758 C CA . VAL A 1 102 ? -13.578 -3.443 -8.672 1 97.19 102 VAL A CA 1
ATOM 759 C C . VAL A 1 102 ? -14.164 -4.836 -8.906 1 97.19 102 VAL A C 1
ATOM 761 O O . VAL A 1 102 ? -13.797 -5.516 -9.867 1 97.19 102 VAL A O 1
ATOM 764 N N . SER A 1 103 ? -15.008 -5.281 -8 1 97.44 103 SER A N 1
ATOM 765 C CA . SER A 1 103 ? -15.641 -6.59 -8.148 1 97.44 103 SER A CA 1
ATOM 766 C C . SER A 1 103 ? -16.453 -6.668 -9.438 1 97.44 103 SER A C 1
ATOM 768 O O . SER A 1 103 ? -16.453 -7.695 -10.109 1 97.44 103 SER A O 1
ATOM 770 N N . ILE A 1 104 ? -17.109 -5.645 -9.773 1 97.94 104 ILE A N 1
ATOM 771 C CA . ILE A 1 104 ? -17.875 -5.586 -11.008 1 97.94 104 ILE A CA 1
ATOM 772 C C . ILE A 1 104 ? -16.938 -5.664 -12.211 1 97.94 104 ILE A C 1
ATOM 774 O O . ILE A 1 104 ? -17.172 -6.426 -13.148 1 97.94 104 ILE A O 1
ATOM 778 N N . ILE A 1 105 ? -15.883 -4.918 -12.227 1 97.62 105 ILE A N 1
ATOM 779 C CA . ILE A 1 105 ? -14.938 -4.891 -13.336 1 97.62 105 ILE A CA 1
ATOM 780 C C . ILE A 1 105 ? -14.281 -6.258 -13.492 1 97.62 105 ILE A C 1
ATOM 782 O O . ILE A 1 105 ? -14.148 -6.766 -14.609 1 97.62 105 ILE A O 1
ATOM 786 N N . VAL A 1 106 ? -13.875 -6.797 -12.359 1 96 106 VAL A N 1
ATOM 787 C CA . VAL A 1 106 ? -13.195 -8.086 -12.398 1 96 106 VAL A CA 1
ATOM 788 C C . VAL A 1 106 ? -14.172 -9.172 -12.852 1 96 106 VAL A C 1
ATOM 790 O O . VAL A 1 106 ? -13.789 -10.109 -13.555 1 96 106 VAL A O 1
ATOM 793 N N . TYR A 1 107 ? -15.406 -9.086 -12.477 1 96.75 107 TYR A N 1
ATOM 794 C CA . TYR A 1 107 ? -16.422 -10.016 -12.938 1 96.75 107 TYR A CA 1
ATOM 795 C C . TYR A 1 107 ? -16.594 -9.922 -14.453 1 96.75 107 TYR A C 1
ATOM 797 O O . TYR A 1 107 ? -16.719 -10.945 -15.133 1 96.75 107 TYR A O 1
ATOM 805 N N . LEU A 1 108 ? -16.609 -8.766 -14.961 1 97.19 108 LEU A N 1
ATOM 806 C CA . LEU A 1 108 ? -16.719 -8.562 -16.391 1 97.19 108 LEU A CA 1
ATOM 807 C C . LEU A 1 108 ? -15.516 -9.156 -17.125 1 97.19 108 LEU A C 1
ATOM 809 O O . LEU A 1 108 ? -15.672 -9.781 -18.172 1 97.19 108 LEU A O 1
ATOM 813 N N . ILE A 1 109 ? -14.391 -8.93 -16.594 1 94.44 109 ILE A N 1
ATOM 814 C CA . ILE A 1 109 ? -13.18 -9.508 -17.172 1 94.44 109 ILE A CA 1
ATOM 815 C C . ILE A 1 109 ? -13.273 -11.031 -17.141 1 94.44 109 ILE A C 1
ATOM 817 O O . ILE A 1 109 ? -12.898 -11.695 -18.109 1 94.44 109 ILE A O 1
ATOM 821 N N . ASN A 1 110 ? -13.727 -11.547 -16.031 1 94.56 110 ASN A N 1
ATOM 822 C CA . ASN A 1 110 ? -13.938 -12.984 -15.852 1 94.56 110 ASN A CA 1
ATOM 823 C C . ASN A 1 110 ? -14.836 -13.547 -16.953 1 94.56 110 ASN A C 1
ATOM 825 O O . ASN A 1 110 ? -14.57 -14.625 -17.484 1 94.56 110 ASN A O 1
ATOM 829 N N . ILE A 1 111 ? -15.883 -12.914 -17.328 1 96.25 111 ILE A N 1
ATOM 830 C CA . ILE A 1 111 ? -16.828 -13.328 -18.359 1 96.25 111 ILE A CA 1
ATOM 831 C C . ILE A 1 111 ? -16.156 -13.25 -19.734 1 96.25 111 ILE A C 1
ATOM 833 O O . ILE A 1 111 ? -16.234 -14.188 -20.531 1 96.25 111 ILE A O 1
ATOM 837 N N . ILE A 1 112 ? -15.477 -12.172 -20 1 95.81 112 ILE A N 1
ATOM 838 C CA . ILE A 1 112 ? -14.867 -11.914 -21.297 1 95.81 112 ILE A CA 1
ATOM 839 C C . ILE A 1 112 ? -13.781 -12.953 -21.578 1 95.81 112 ILE A C 1
ATOM 841 O O . ILE A 1 112 ? -13.664 -13.445 -22.703 1 95.81 112 ILE A O 1
ATOM 845 N N . LEU A 1 113 ? -13.023 -13.312 -20.531 1 92.38 113 LEU A N 1
ATOM 846 C CA . LEU A 1 113 ? -11.906 -14.234 -20.703 1 92.38 113 LEU A CA 1
ATOM 847 C C . LEU A 1 113 ? -12.367 -15.68 -20.516 1 92.38 113 LEU A C 1
ATOM 849 O O . LEU A 1 113 ? -11.594 -16.609 -20.766 1 92.38 113 LEU A O 1
ATOM 853 N N . GLY A 1 114 ? -13.531 -15.898 -20.062 1 93.88 114 GLY A N 1
ATOM 854 C CA . GLY A 1 114 ? -14.109 -17.219 -19.922 1 93.88 114 GLY A CA 1
ATOM 855 C 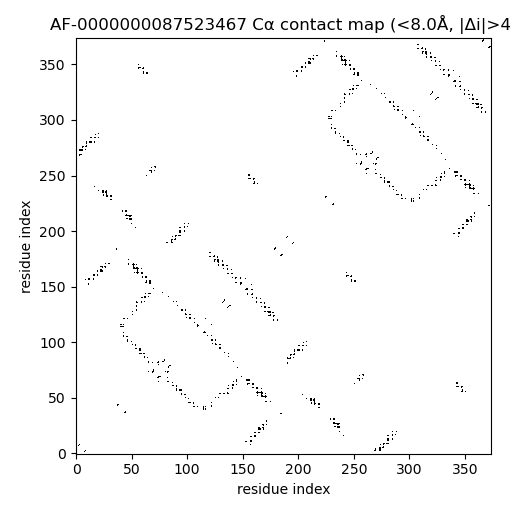C . GLY A 1 114 ? -13.508 -18.031 -18.781 1 93.88 114 GLY A C 1
ATOM 856 O O . GLY A 1 114 ? -13.297 -19.234 -18.906 1 93.88 114 GLY A O 1
ATOM 857 N N . TYR A 1 115 ? -13.148 -17.391 -17.688 1 90.44 115 TYR A N 1
ATOM 858 C CA . TYR A 1 115 ? -12.508 -18.094 -16.578 1 90.44 115 TYR A CA 1
ATOM 859 C C . TYR A 1 115 ? -13.523 -18.906 -15.797 1 90.44 115 TYR A C 1
ATOM 861 O O . TYR A 1 115 ? -13.156 -19.844 -15.086 1 90.44 115 TYR A O 1
ATOM 869 N N . GLY A 1 116 ? -14.828 -18.562 -15.766 1 91.69 116 GLY A N 1
ATOM 870 C CA . GLY A 1 116 ? -15.891 -19.391 -15.219 1 91.69 116 GLY A CA 1
ATOM 871 C C . GLY A 1 116 ? -16.047 -19.25 -13.719 1 91.69 116 GLY A C 1
ATOM 872 O O . GLY A 1 116 ? -16.734 -20.047 -13.078 1 91.69 116 GLY A O 1
ATOM 873 N N . THR A 1 117 ? -15.422 -18.312 -13.078 1 93 117 THR A N 1
ATOM 874 C CA . THR A 1 117 ? -15.586 -18.094 -11.648 1 93 117 THR A CA 1
ATOM 875 C C . THR A 1 117 ? -16.969 -17.516 -11.344 1 93 117 THR A C 1
ATOM 877 O O . THR A 1 117 ? -17.406 -16.578 -12.008 1 93 117 THR A O 1
ATOM 880 N N . SER A 1 118 ? -17.562 -18.078 -10.352 1 94.25 118 SER A N 1
ATOM 881 C CA . SER A 1 118 ? -18.922 -17.641 -10.031 1 94.25 118 SER A CA 1
ATOM 882 C C . SER A 1 118 ? -18.938 -16.219 -9.484 1 94.25 118 SER A C 1
ATOM 884 O O . SER A 1 118 ? -18 -15.805 -8.797 1 94.25 118 SER A O 1
ATOM 886 N N . ALA A 1 119 ? -20.031 -15.508 -9.758 1 96.06 119 ALA A N 1
ATOM 887 C CA . ALA A 1 119 ? -20.234 -14.164 -9.211 1 96.06 119 ALA A CA 1
ATOM 888 C C . ALA A 1 119 ? -20.266 -14.195 -7.688 1 96.06 119 ALA A C 1
ATOM 890 O O . ALA A 1 119 ? -19.75 -13.281 -7.035 1 96.06 119 ALA A O 1
ATOM 891 N N . ALA A 1 120 ? -20.844 -15.188 -7.176 1 96.06 120 ALA A N 1
ATOM 892 C CA . ALA A 1 120 ? -20.969 -15.328 -5.727 1 96.06 120 ALA A CA 1
ATOM 893 C C . ALA A 1 120 ? -19.609 -15.352 -5.055 1 96.06 120 ALA A C 1
ATOM 895 O O . ALA A 1 120 ? -19.422 -14.766 -3.99 1 96.06 120 ALA A O 1
ATOM 896 N N . LEU A 1 121 ? -18.703 -16.031 -5.664 1 95.19 121 LEU A N 1
ATOM 897 C CA . LEU A 1 121 ? -17.359 -16.109 -5.098 1 95.19 121 LEU A CA 1
ATOM 898 C C . LEU A 1 121 ? -16.641 -14.758 -5.18 1 95.19 121 LEU A C 1
ATOM 900 O O . LEU A 1 121 ? -16.062 -14.305 -4.199 1 95.19 121 LEU A O 1
ATOM 904 N N . ILE A 1 122 ? -16.734 -14.078 -6.301 1 96.69 122 ILE A N 1
ATOM 905 C CA . ILE A 1 122 ? -16.047 -12.812 -6.527 1 96.69 122 ILE A CA 1
ATOM 906 C C . ILE A 1 122 ? -16.578 -11.758 -5.555 1 96.69 122 ILE A C 1
ATOM 908 O O . ILE A 1 122 ? -15.805 -11.117 -4.844 1 96.69 122 ILE A O 1
ATOM 912 N N . PHE A 1 123 ? -17.891 -11.617 -5.414 1 97.56 123 PHE A N 1
ATOM 913 C CA . PHE A 1 123 ? -18.5 -10.617 -4.551 1 97.56 123 PHE A CA 1
ATOM 914 C C . PHE A 1 123 ? -18.406 -11.023 -3.086 1 97.56 123 PHE A C 1
ATOM 916 O O . PHE A 1 123 ? -18.281 -10.172 -2.203 1 97.56 123 PHE A O 1
ATOM 923 N N . GLY A 1 124 ? -18.453 -12.336 -2.893 1 97.19 124 GLY A N 1
ATOM 924 C CA . GLY A 1 124 ? -18.297 -12.828 -1.533 1 97.19 124 GLY A CA 1
ATOM 925 C C . GLY A 1 124 ? -16.922 -12.539 -0.948 1 97.19 124 GLY A C 1
ATOM 926 O O . GLY A 1 124 ? -16.812 -12.117 0.204 1 97.19 124 GLY A O 1
ATOM 927 N N . VAL A 1 125 ? -15.883 -12.758 -1.729 1 96.62 125 VAL A N 1
ATOM 928 C CA . VAL A 1 125 ? -14.523 -12.469 -1.303 1 96.62 125 VAL A CA 1
ATOM 929 C C . VAL A 1 125 ? -14.391 -10.984 -0.971 1 96.62 125 VAL A C 1
ATOM 931 O O . VAL A 1 125 ? -13.844 -10.625 0.073 1 96.62 125 VAL A O 1
ATOM 934 N N . SER A 1 126 ? -14.891 -10.156 -1.833 1 97.44 126 SER A N 1
ATOM 935 C CA . SER A 1 126 ? -14.82 -8.711 -1.646 1 97.44 126 SER A CA 1
ATOM 936 C C . SER A 1 126 ? -15.555 -8.289 -0.376 1 97.44 126 SER A C 1
ATOM 938 O O . SER A 1 126 ? -15.07 -7.426 0.364 1 97.44 126 SER A O 1
ATOM 940 N N . PHE A 1 127 ? -16.688 -8.875 -0.169 1 97.88 127 PHE A N 1
ATOM 941 C CA . PHE A 1 127 ? -17.5 -8.539 1 1 97.88 127 PHE A CA 1
ATOM 942 C C . PHE A 1 127 ? -16.75 -8.891 2.285 1 97.88 127 PHE A C 1
ATOM 944 O O . PHE A 1 127 ? -16.672 -8.078 3.205 1 97.88 127 PHE A O 1
ATOM 951 N N . ILE A 1 128 ? -16.219 -10.008 2.365 1 98.06 128 ILE A N 1
ATOM 952 C CA . ILE A 1 128 ? -15.539 -10.484 3.564 1 98.06 128 ILE A CA 1
ATOM 953 C C . ILE A 1 128 ? -14.297 -9.633 3.822 1 98.06 128 ILE A C 1
ATOM 955 O O . ILE A 1 128 ? -14.039 -9.234 4.961 1 98.06 128 ILE A O 1
ATOM 959 N N . VAL A 1 129 ? -13.531 -9.352 2.793 1 97.75 129 VAL A N 1
ATOM 960 C CA . VAL A 1 129 ? -12.305 -8.578 2.934 1 97.75 129 VAL A CA 1
ATOM 961 C C . VAL A 1 129 ? -12.633 -7.172 3.439 1 97.75 129 VAL A C 1
ATOM 963 O O . VAL A 1 129 ? -11.992 -6.672 4.363 1 97.75 129 VAL A O 1
ATOM 966 N N . VAL A 1 130 ? -13.648 -6.539 2.914 1 97.81 130 VAL A N 1
ATOM 967 C CA . VAL A 1 130 ? -14.023 -5.18 3.301 1 97.81 130 VAL A CA 1
ATOM 968 C C . VAL A 1 130 ? -14.508 -5.172 4.746 1 97.81 130 VAL A C 1
ATOM 970 O O . VAL A 1 130 ? -14.195 -4.258 5.512 1 97.81 130 VAL A O 1
ATOM 973 N N . LEU A 1 131 ? -15.266 -6.141 5.098 1 98.12 131 LEU A N 1
ATOM 974 C CA . LEU A 1 131 ? -15.758 -6.246 6.469 1 98.12 131 LEU A CA 1
ATOM 975 C C . LEU A 1 131 ? -14.594 -6.324 7.453 1 98.12 131 LEU A C 1
ATOM 977 O O . LEU A 1 131 ? -14.617 -5.676 8.5 1 98.12 131 LEU A O 1
ATOM 981 N N . LEU A 1 132 ? -13.672 -7.121 7.152 1 98.31 132 LEU A N 1
ATOM 982 C CA . LEU A 1 132 ? -12.508 -7.258 8.016 1 98.31 132 LEU A CA 1
ATOM 983 C C . LEU A 1 132 ? -11.703 -5.961 8.055 1 98.31 132 LEU A C 1
ATOM 985 O O . LEU A 1 132 ? -11.141 -5.602 9.086 1 98.31 132 LEU A O 1
ATOM 989 N N . ASP A 1 133 ? -11.602 -5.266 6.938 1 97.5 133 ASP A N 1
ATOM 990 C CA . ASP A 1 133 ? -10.922 -3.977 6.898 1 97.5 133 ASP A CA 1
ATOM 991 C C . ASP A 1 133 ? -11.57 -2.982 7.855 1 97.5 133 ASP A C 1
ATOM 993 O O . ASP A 1 133 ? -10.883 -2.279 8.594 1 97.5 133 ASP A O 1
ATOM 997 N N . ILE A 1 134 ? -12.922 -2.939 7.82 1 97.44 134 ILE A N 1
ATOM 998 C CA . ILE A 1 134 ? -13.688 -2.014 8.648 1 97.44 134 ILE A CA 1
ATOM 999 C C . ILE A 1 134 ? -13.414 -2.289 10.125 1 97.44 134 ILE A C 1
ATOM 1001 O O . ILE A 1 134 ? -13.258 -1.356 10.914 1 97.44 134 ILE A O 1
ATOM 1005 N N . ILE A 1 135 ? -13.227 -3.482 10.445 1 97.75 135 ILE A N 1
ATOM 1006 C CA . ILE A 1 135 ? -13.102 -3.881 11.844 1 97.75 135 ILE A CA 1
ATOM 1007 C C . ILE A 1 135 ? -11.641 -3.75 12.289 1 97.75 135 ILE A C 1
ATOM 1009 O O . ILE A 1 135 ? -11.359 -3.168 13.336 1 97.75 135 ILE A O 1
ATOM 1013 N N . ILE A 1 136 ? -10.758 -4.176 11.5 1 98.5 136 ILE A N 1
ATOM 1014 C CA . ILE A 1 136 ? -9.383 -4.34 11.969 1 98.5 136 ILE A CA 1
ATOM 1015 C C . ILE A 1 136 ? -8.531 -3.178 11.469 1 98.5 136 ILE A C 1
ATOM 1017 O O . ILE A 1 136 ? -7.93 -2.453 12.266 1 98.5 136 ILE A O 1
ATOM 1021 N N . VAL A 1 137 ? -8.5 -2.914 10.164 1 98.19 137 VAL A N 1
ATOM 1022 C CA . VAL A 1 137 ? -7.555 -1.99 9.555 1 98.19 137 VAL A CA 1
ATOM 1023 C C . VAL A 1 137 ? -7.844 -0.566 10.023 1 98.19 137 VAL A C 1
ATOM 1025 O O . VAL A 1 137 ? -6.922 0.18 10.367 1 98.19 137 VAL A O 1
ATOM 1028 N N . TYR A 1 138 ? -9.078 -0.14 10.086 1 98 138 TYR A N 1
ATOM 1029 C CA . TYR A 1 138 ? -9.414 1.229 10.469 1 98 138 TYR A CA 1
ATOM 1030 C C . TYR A 1 138 ? -9.234 1.44 11.969 1 98 138 TYR A C 1
ATOM 1032 O O . TYR A 1 138 ? -8.867 2.533 12.406 1 98 138 TYR A O 1
ATOM 1040 N N . THR A 1 139 ? -9.492 0.346 12.727 1 97.62 139 THR A N 1
ATOM 1041 C CA . THR A 1 139 ? -9.18 0.407 14.148 1 97.62 139 THR A CA 1
ATOM 1042 C C . THR A 1 139 ? -7.684 0.602 14.375 1 97.62 139 THR A C 1
ATOM 1044 O O . THR A 1 139 ? -7.273 1.417 15.203 1 97.62 139 THR A O 1
ATOM 1047 N N . VAL A 1 140 ? -6.914 -0.087 13.633 1 97.62 140 VAL A N 1
ATOM 1048 C CA . VAL A 1 140 ? -5.461 0.027 13.719 1 97.62 140 VAL A CA 1
ATOM 1049 C C . VAL A 1 140 ? -5.027 1.427 13.297 1 97.62 140 VAL A C 1
ATOM 1051 O O . VAL A 1 140 ? -4.148 2.027 13.922 1 97.62 140 VAL A O 1
ATOM 1054 N N . ALA A 1 141 ? -5.621 1.921 12.25 1 96.88 141 ALA A N 1
ATOM 1055 C CA . ALA A 1 141 ? -5.281 3.254 11.758 1 96.88 141 ALA A CA 1
ATOM 1056 C C . ALA A 1 141 ? -5.512 4.309 12.836 1 96.88 141 ALA A C 1
ATOM 1058 O O . ALA A 1 141 ? -4.637 5.141 13.102 1 96.88 141 ALA A O 1
ATOM 1059 N N . VAL A 1 142 ? -6.652 4.238 13.477 1 95.44 142 VAL A N 1
ATOM 1060 C CA . VAL A 1 142 ? -6.996 5.207 14.508 1 95.44 142 VAL A CA 1
ATOM 1061 C C . VAL A 1 142 ? -6.109 4.992 15.734 1 95.44 142 VAL A C 1
ATOM 1063 O O . VAL A 1 142 ? -5.562 5.953 16.281 1 95.44 142 VAL A O 1
ATOM 1066 N N . ALA A 1 143 ? -5.957 3.773 16.125 1 95.81 143 ALA A N 1
ATOM 1067 C CA . ALA A 1 143 ? -5.199 3.438 17.328 1 95.81 143 ALA A CA 1
ATOM 1068 C C . ALA A 1 143 ? -3.74 3.865 17.188 1 95.81 143 ALA A C 1
ATOM 1070 O O . ALA A 1 143 ? -3.182 4.477 18.109 1 95.81 143 ALA A O 1
ATOM 1071 N N . PHE A 1 144 ? -3.146 3.584 16.109 1 95.75 144 PHE A N 1
ATOM 1072 C CA . PHE A 1 144 ? -1.725 3.867 15.953 1 95.75 144 PHE A CA 1
ATOM 1073 C C . PHE A 1 144 ? -1.491 5.355 15.727 1 95.75 144 PHE A C 1
ATOM 1075 O O . PHE A 1 144 ? -0.451 5.895 16.109 1 95.75 144 PHE A O 1
ATOM 1082 N N . SER A 1 145 ? -2.484 5.973 15.078 1 93.62 145 SER A N 1
ATOM 1083 C CA . SER A 1 145 ? -2.381 7.426 14.977 1 93.62 145 SER A CA 1
ATOM 1084 C C . SER A 1 145 ? -2.426 8.078 16.359 1 93.62 145 SER A C 1
ATOM 1086 O O . SER A 1 145 ? -1.613 8.953 16.656 1 93.62 145 SER A O 1
ATOM 1088 N N . ALA A 1 146 ? -3.34 7.609 17.141 1 92.19 146 ALA A N 1
ATOM 1089 C CA . ALA A 1 146 ? -3.498 8.148 18.484 1 92.19 146 ALA A CA 1
ATOM 1090 C C . ALA A 1 146 ? -2.289 7.816 19.359 1 92.19 146 ALA A C 1
ATOM 1092 O O . ALA A 1 146 ? -1.789 8.672 20.094 1 92.19 146 ALA A O 1
ATOM 1093 N N . LEU A 1 147 ? -1.876 6.598 19.25 1 93.06 147 LEU A N 1
ATOM 1094 C CA . LEU A 1 147 ? -0.772 6.129 20.078 1 93.06 147 LEU A CA 1
ATOM 1095 C C . LEU A 1 147 ? 0.526 6.84 19.719 1 93.06 147 LEU A C 1
ATOM 1097 O O . LEU A 1 147 ? 1.301 7.227 20.594 1 93.06 147 LEU A O 1
ATOM 1101 N N . SER A 1 148 ? 0.779 6.945 18.438 1 91.31 148 SER A N 1
ATOM 1102 C CA . SER A 1 148 ? 1.998 7.621 18 1 91.31 148 SER A CA 1
ATOM 1103 C C . SER A 1 148 ? 2.023 9.07 18.484 1 91.31 148 SER A C 1
ATOM 1105 O O . SER A 1 148 ? 3.053 9.555 18.953 1 91.31 148 SER A O 1
ATOM 1107 N N . HIS A 1 149 ? 0.949 9.727 18.359 1 87.38 149 HIS A N 1
ATOM 1108 C CA . HIS A 1 149 ? 0.848 11.109 18.812 1 87.38 149 HIS A CA 1
ATOM 1109 C C . HIS A 1 149 ? 1.048 11.203 20.328 1 87.38 149 HIS A C 1
ATOM 1111 O O . HIS A 1 149 ? 1.742 12.102 20.812 1 87.38 149 HIS A O 1
ATOM 1117 N N . LYS A 1 150 ? 0.485 10.281 21.078 1 89.25 150 LYS A N 1
ATOM 1118 C CA . LYS A 1 150 ? 0.525 10.289 22.531 1 89.25 150 LYS A CA 1
ATOM 1119 C C . LYS A 1 150 ? 1.95 10.094 23.047 1 89.25 150 LYS A C 1
ATOM 1121 O O . LYS A 1 150 ? 2.34 10.695 24.047 1 89.25 150 LYS A O 1
ATOM 1126 N N . ILE A 1 151 ? 2.697 9.305 22.328 1 91.44 151 ILE A N 1
ATOM 1127 C CA . ILE A 1 151 ? 4.035 9.016 22.828 1 91.44 151 ILE A CA 1
ATOM 1128 C C . ILE A 1 151 ? 5.055 9.914 22.141 1 91.44 151 ILE A C 1
ATOM 1130 O O . ILE A 1 151 ? 6.266 9.711 22.266 1 91.44 151 ILE A O 1
ATOM 1134 N N . GLY A 1 152 ? 4.656 10.758 21.328 1 87.56 152 GLY A N 1
ATOM 1135 C CA . GLY A 1 152 ? 5.484 11.82 20.781 1 87.56 152 GLY A CA 1
ATOM 1136 C C . GLY A 1 152 ? 6.203 11.422 19.5 1 87.56 152 GLY A C 1
ATOM 1137 O O . GLY A 1 152 ? 7.207 12.031 19.141 1 87.56 152 GLY A O 1
ATOM 1138 N N . ILE A 1 153 ? 5.758 10.414 18.875 1 89.56 153 ILE A N 1
ATOM 1139 C CA . ILE A 1 153 ? 6.293 10 17.594 1 89.56 153 ILE A CA 1
ATOM 1140 C C . ILE A 1 153 ? 5.426 10.57 16.469 1 89.56 153 ILE A C 1
ATOM 1142 O O . ILE A 1 153 ? 4.199 10.609 16.578 1 89.56 153 ILE A O 1
ATOM 1146 N N . ASP A 1 154 ? 6.094 11 15.453 1 91.44 154 ASP A N 1
ATOM 1147 C CA . ASP A 1 154 ? 5.363 11.594 14.336 1 91.44 154 ASP A CA 1
ATOM 1148 C C . ASP A 1 154 ? 4.523 10.539 13.617 1 91.44 154 ASP A C 1
ATOM 1150 O O . ASP A 1 154 ? 5.066 9.602 13.031 1 91.44 154 ASP A O 1
ATOM 1154 N N . PRO A 1 155 ? 3.293 10.711 13.617 1 91.44 155 PRO A N 1
ATOM 1155 C CA . PRO A 1 155 ? 2.428 9.727 12.961 1 91.44 155 PRO A CA 1
ATOM 1156 C C . PRO A 1 155 ? 2.723 9.586 11.469 1 91.44 155 PRO A C 1
ATOM 1158 O O . PRO A 1 155 ? 2.492 8.523 10.883 1 91.44 155 PRO A O 1
ATOM 1161 N N . ASP A 1 156 ? 3.264 10.562 10.812 1 91.44 156 ASP A N 1
ATOM 1162 C CA . ASP A 1 156 ? 3.613 10.516 9.391 1 91.44 156 ASP A CA 1
ATOM 1163 C C . ASP A 1 156 ? 4.652 9.438 9.117 1 91.44 156 ASP A C 1
ATOM 1165 O O . ASP A 1 156 ? 4.746 8.93 7.996 1 91.44 156 ASP A O 1
ATOM 1169 N N . ASP A 1 157 ? 5.32 9.023 10.125 1 92.06 157 ASP A N 1
ATOM 1170 C CA . ASP A 1 157 ? 6.426 8.086 9.945 1 92.06 157 ASP A CA 1
ATOM 1171 C C . ASP A 1 157 ? 6.02 6.668 10.344 1 92.06 157 ASP A C 1
ATOM 1173 O O . ASP A 1 157 ? 6.727 5.707 10.039 1 92.06 157 ASP A O 1
ATOM 1177 N N . VAL A 1 158 ? 4.848 6.555 10.906 1 93.38 158 VAL A N 1
ATOM 1178 C CA . VAL A 1 158 ? 4.586 5.281 11.578 1 93.38 158 VAL A CA 1
ATOM 1179 C C . VAL A 1 158 ? 3.287 4.676 11.047 1 93.38 158 VAL A C 1
ATOM 1181 O O . VAL A 1 158 ? 3.211 3.471 10.805 1 93.38 158 VAL A O 1
ATOM 1184 N N . VAL A 1 159 ? 2.367 5.461 10.82 1 95.94 159 VAL A N 1
ATOM 1185 C CA . VAL A 1 159 ? 1 4.969 10.68 1 95.94 159 VAL A CA 1
ATOM 1186 C C . VAL A 1 159 ? 0.812 4.359 9.289 1 95.94 159 VAL A C 1
ATOM 1188 O O . VAL A 1 159 ? 0.241 3.275 9.156 1 95.94 159 VAL A O 1
ATOM 1191 N N . ILE A 1 160 ? 1.372 4.977 8.312 1 96.81 160 ILE A N 1
ATOM 1192 C CA . ILE A 1 160 ? 1.107 4.605 6.926 1 96.81 160 ILE A CA 1
ATOM 1193 C C . ILE A 1 160 ? 1.646 3.203 6.656 1 96.81 160 ILE A C 1
ATOM 1195 O O . ILE A 1 160 ? 0.896 2.312 6.25 1 96.81 160 ILE A O 1
ATOM 1199 N N . PRO A 1 161 ? 2.908 2.891 6.969 1 97.06 161 PRO A N 1
ATOM 1200 C CA . PRO A 1 161 ? 3.395 1.536 6.699 1 97.06 161 PRO A CA 1
ATOM 1201 C C . PRO A 1 161 ? 2.672 0.473 7.523 1 97.06 161 PRO A C 1
ATOM 1203 O O . PRO A 1 161 ? 2.438 -0.636 7.039 1 97.06 161 PRO A O 1
ATOM 1206 N N . ILE A 1 162 ? 2.32 0.788 8.719 1 97.88 162 ILE A N 1
ATOM 1207 C CA . ILE A 1 162 ? 1.646 -0.165 9.594 1 97.88 162 ILE A CA 1
ATOM 1208 C C . ILE A 1 162 ? 0.256 -0.477 9.047 1 97.88 162 ILE A C 1
ATOM 1210 O O . ILE A 1 162 ? -0.122 -1.645 8.922 1 97.88 162 ILE A O 1
ATOM 1214 N N . VAL A 1 163 ? -0.424 0.532 8.688 1 97.75 163 VAL A N 1
ATOM 1215 C CA . VAL A 1 163 ? -1.802 0.388 8.234 1 97.75 163 VAL A CA 1
ATOM 1216 C C . VAL A 1 163 ? -1.824 -0.296 6.867 1 97.75 163 VAL A C 1
ATOM 1218 O O . VAL A 1 163 ? -2.662 -1.166 6.613 1 97.75 163 VAL A O 1
ATOM 1221 N N . ALA A 1 164 ? -0.962 0.121 5.988 1 97 164 ALA A N 1
ATOM 1222 C CA . ALA A 1 164 ? -0.866 -0.505 4.672 1 97 164 ALA A CA 1
ATOM 1223 C C . ALA A 1 164 ? -0.563 -1.996 4.793 1 97 164 ALA A C 1
ATOM 1225 O O . ALA A 1 164 ? -1.176 -2.818 4.109 1 97 164 ALA A O 1
ATOM 1226 N N . SER A 1 165 ? 0.355 -2.361 5.645 1 96.88 165 SER A N 1
ATOM 1227 C CA . SER A 1 165 ? 0.716 -3.762 5.84 1 96.88 165 SER A CA 1
ATOM 1228 C C . SER A 1 165 ? -0.419 -4.539 6.5 1 96.88 165 SER A C 1
ATOM 1230 O O . SER A 1 165 ? -0.648 -5.707 6.176 1 96.88 165 SER A O 1
ATOM 1232 N N . MET A 1 166 ? -1.052 -3.898 7.43 1 97.19 166 MET A N 1
ATOM 1233 C CA . MET A 1 166 ? -2.213 -4.535 8.047 1 97.19 166 MET A CA 1
ATOM 1234 C C . MET A 1 166 ? -3.301 -4.801 7.012 1 97.19 166 MET A C 1
ATOM 1236 O O . MET A 1 166 ? -3.957 -5.844 7.051 1 97.19 166 MET A O 1
ATOM 1240 N N . GLY A 1 167 ? -3.469 -3.828 6.176 1 97.12 167 GLY A N 1
ATOM 1241 C CA . GLY A 1 167 ? -4.422 -4.023 5.094 1 97.12 167 GLY A CA 1
ATOM 1242 C C . GLY A 1 167 ? -4.109 -5.234 4.234 1 97.12 167 GLY A C 1
ATOM 1243 O O . GLY A 1 167 ? -5.004 -6.008 3.895 1 97.12 167 GLY A O 1
ATOM 1244 N N . ASP A 1 168 ? -2.879 -5.379 3.908 1 96.12 168 ASP A N 1
ATOM 1245 C CA . ASP A 1 168 ? -2.463 -6.527 3.107 1 96.12 168 ASP A CA 1
ATOM 1246 C C . ASP A 1 168 ? -2.721 -7.836 3.848 1 96.12 168 ASP A C 1
ATOM 1248 O O . ASP A 1 168 ? -3.211 -8.805 3.26 1 96.12 168 ASP A O 1
ATOM 1252 N N . LEU A 1 169 ? -2.336 -7.844 5.062 1 96.06 169 LEU A N 1
ATOM 1253 C CA . LEU A 1 169 ? -2.486 -9.055 5.863 1 96.06 169 LEU A CA 1
ATOM 1254 C C . LEU A 1 169 ? -3.957 -9.414 6.027 1 96.06 169 LEU A C 1
ATOM 1256 O O . LEU A 1 169 ? -4.344 -10.57 5.832 1 96.06 169 LEU A O 1
ATOM 1260 N N . VAL A 1 170 ? -4.719 -8.5 6.359 1 96.75 170 VAL A N 1
ATOM 1261 C CA . VAL A 1 170 ? -6.156 -8.703 6.531 1 96.75 170 VAL A CA 1
ATOM 1262 C C . VAL A 1 170 ? -6.781 -9.109 5.199 1 96.75 170 VAL A C 1
ATOM 1264 O O . VAL A 1 170 ? -7.68 -9.953 5.16 1 96.75 170 VAL A O 1
ATOM 1267 N N . GLY A 1 171 ? -6.328 -8.477 4.156 1 96 171 GLY A N 1
ATOM 1268 C CA . GLY A 1 171 ? -6.812 -8.82 2.828 1 96 171 GLY A CA 1
ATOM 1269 C C . GLY A 1 171 ? -6.582 -10.273 2.465 1 96 171 GLY A C 1
ATOM 1270 O O . GLY A 1 171 ? -7.504 -10.961 2.01 1 96 171 GLY A O 1
ATOM 1271 N N . VAL A 1 172 ? -5.395 -10.742 2.693 1 93.81 172 VAL A N 1
ATOM 1272 C CA . VAL A 1 172 ? -5.066 -12.109 2.322 1 93.81 172 VAL A CA 1
ATOM 1273 C C . VAL A 1 172 ? -5.828 -13.086 3.219 1 93.81 172 VAL A C 1
ATOM 1275 O O . VAL A 1 172 ? -6.324 -14.109 2.748 1 93.81 172 VAL A O 1
ATOM 1278 N N . ILE A 1 173 ? -5.918 -12.781 4.465 1 94.94 173 ILE A N 1
ATOM 1279 C CA . ILE A 1 173 ? -6.676 -13.617 5.395 1 94.94 173 ILE A CA 1
ATOM 1280 C C . ILE A 1 173 ? -8.148 -13.648 4.98 1 94.94 173 ILE A C 1
ATOM 1282 O O . ILE A 1 173 ? -8.789 -14.695 5.023 1 94.94 173 ILE A O 1
ATOM 1286 N N . GLY A 1 174 ? -8.672 -12.523 4.609 1 95.56 174 GLY A N 1
ATOM 1287 C CA . GLY A 1 174 ? -10.047 -12.461 4.137 1 95.56 174 GLY A CA 1
ATOM 1288 C C . GLY A 1 174 ? -10.297 -13.32 2.908 1 95.56 174 GLY A C 1
ATOM 1289 O O . GLY A 1 174 ? -11.328 -13.984 2.807 1 95.56 174 GLY A O 1
ATOM 1290 N N . ILE A 1 175 ? -9.375 -13.273 2.039 1 93.56 175 ILE A N 1
ATOM 1291 C CA . ILE A 1 175 ? -9.484 -14.086 0.835 1 93.56 175 ILE A CA 1
ATOM 1292 C C . ILE A 1 175 ? -9.445 -15.57 1.212 1 93.56 175 ILE A C 1
ATOM 1294 O O . ILE A 1 175 ? -10.227 -16.359 0.688 1 93.56 175 ILE A O 1
ATOM 1298 N N . MET A 1 176 ? -8.578 -15.953 2.121 1 91.62 176 MET A N 1
ATOM 1299 C CA . MET A 1 176 ? -8.484 -17.344 2.566 1 91.62 176 MET A CA 1
ATOM 1300 C C . MET A 1 176 ? -9.781 -17.781 3.24 1 91.62 176 MET A C 1
ATOM 1302 O O . MET A 1 176 ? -10.25 -18.891 3.008 1 91.62 176 MET A O 1
ATOM 1306 N N . ILE A 1 177 ? -10.312 -16.953 4.023 1 94 177 ILE A N 1
ATOM 1307 C CA . ILE A 1 177 ? -11.578 -17.25 4.688 1 94 177 ILE A CA 1
ATOM 1308 C C . ILE A 1 177 ? -12.68 -17.453 3.645 1 94 177 ILE A C 1
ATOM 1310 O O . ILE A 1 177 ? -13.477 -18.375 3.746 1 94 177 ILE A O 1
ATOM 1314 N N . ALA A 1 178 ? -12.695 -16.594 2.654 1 92.44 178 ALA A N 1
ATOM 1315 C CA . ALA A 1 178 ? -13.711 -16.688 1.604 1 92.44 178 ALA A CA 1
ATOM 1316 C C . ALA A 1 178 ? -13.578 -18 0.837 1 92.44 178 ALA A C 1
ATOM 1318 O O . ALA A 1 178 ? -14.578 -18.625 0.487 1 92.44 178 ALA A O 1
ATOM 1319 N N . ILE A 1 179 ? -12.352 -18.375 0.543 1 87.56 179 ILE A N 1
ATOM 1320 C CA . ILE A 1 179 ? -12.086 -19.609 -0.177 1 87.56 179 ILE A CA 1
ATOM 1321 C C . ILE A 1 179 ? -12.641 -20.797 0.615 1 87.56 179 ILE A C 1
ATOM 1323 O O . ILE A 1 179 ? -13.219 -21.719 0.04 1 87.56 179 ILE A O 1
ATOM 1327 N N . VAL A 1 180 ? -12.492 -20.781 1.916 1 89.62 180 VAL A N 1
ATOM 1328 C CA . VAL A 1 180 ? -12.984 -21.859 2.779 1 89.62 180 VAL A CA 1
ATOM 1329 C C . VAL A 1 180 ? -14.508 -21.812 2.844 1 89.62 180 VAL A C 1
ATOM 1331 O O . VAL A 1 180 ? -15.172 -22.844 2.727 1 89.62 180 VAL A O 1
ATOM 1334 N N . VAL A 1 181 ? -15.102 -20.703 2.994 1 92.25 181 VAL A N 1
ATOM 1335 C CA . VAL A 1 181 ? -16.531 -20.516 3.15 1 92.25 181 VAL A CA 1
ATOM 1336 C C . VAL A 1 181 ? -17.266 -20.969 1.886 1 92.25 181 VAL A C 1
ATOM 1338 O O . VAL A 1 181 ? -18.344 -21.547 1.961 1 92.25 181 VAL A O 1
ATOM 1341 N N . PHE A 1 182 ? -16.594 -20.797 0.716 1 91.19 182 PHE A N 1
ATOM 1342 C CA . PHE A 1 182 ? -17.234 -21.141 -0.549 1 91.19 182 PHE A CA 1
ATOM 1343 C C . PHE A 1 182 ? -16.859 -22.531 -1.002 1 91.19 182 PHE A C 1
ATOM 1345 O O . PHE A 1 182 ? -17.188 -22.953 -2.113 1 91.19 182 PHE A O 1
ATOM 1352 N N . GLY A 1 183 ? -16.094 -23.219 -0.266 1 83.81 183 GLY A N 1
ATOM 1353 C CA . GLY A 1 183 ? -15.836 -24.641 -0.461 1 83.81 183 GLY A CA 1
ATOM 1354 C C . GLY A 1 183 ? -14.812 -24.922 -1.542 1 83.81 183 GLY A C 1
ATOM 1355 O O . GLY A 1 183 ? -14.844 -25.969 -2.182 1 83.81 183 GLY A O 1
ATOM 1356 N N . LEU A 1 184 ? -14.016 -23.891 -1.81 1 76.19 184 LEU A N 1
ATOM 1357 C CA . LEU A 1 184 ? -12.984 -24.141 -2.816 1 76.19 184 LEU A CA 1
ATOM 1358 C C . LEU A 1 184 ? -11.883 -25.031 -2.26 1 76.19 184 LEU A C 1
ATOM 1360 O O . LEU A 1 184 ? -11.156 -25.672 -3.02 1 76.19 184 LEU A O 1
ATOM 1364 N N . ILE A 1 185 ? -11.508 -24.875 -1.025 1 65.75 185 ILE A N 1
ATOM 1365 C CA . ILE A 1 185 ? -10.578 -25.812 -0.39 1 65.75 185 ILE A CA 1
ATOM 1366 C C . ILE A 1 185 ? -11.367 -26.891 0.357 1 65.75 185 ILE A C 1
ATOM 1368 O O . ILE A 1 185 ? -12.266 -26.578 1.144 1 65.75 185 ILE A O 1
ATOM 1372 N N . VAL A 1 186 ? -11.414 -28.078 -0.25 1 47.84 186 VAL A N 1
ATOM 1373 C CA . VAL A 1 186 ? -11.938 -29.219 0.5 1 47.84 186 VAL A CA 1
ATOM 1374 C C . VAL A 1 186 ? -10.961 -29.578 1.616 1 47.84 186 VAL A C 1
ATOM 1376 O O . VAL A 1 186 ? -9.812 -29.938 1.353 1 47.84 186 VAL A O 1
ATOM 1379 N N . ILE A 1 187 ? -11.109 -28.906 2.629 1 39.09 187 ILE A N 1
ATOM 1380 C CA . ILE A 1 187 ? -10.406 -29.578 3.717 1 39.09 187 ILE A CA 1
ATOM 1381 C C . ILE A 1 187 ? -10.938 -31 3.879 1 39.09 187 ILE A C 1
ATOM 1383 O O . ILE A 1 187 ? -12.148 -31.219 3.838 1 39.09 187 ILE A O 1
ATOM 1387 N N . MET B 1 1 ? -14.055 25.922 9.117 1 38.19 1 MET B N 1
ATOM 1388 C CA . MET B 1 1 ? -13.734 24.781 9.984 1 38.19 1 MET B CA 1
ATOM 1389 C C . MET B 1 1 ? -14.227 23.484 9.383 1 38.19 1 MET B C 1
ATOM 1391 O O . MET B 1 1 ? -14.453 22.5 10.102 1 38.19 1 MET B O 1
ATOM 1395 N N . SER B 1 2 ? -14.977 23.547 8.25 1 50.56 2 SER B N 1
ATOM 1396 C CA . SER B 1 2 ? -15.703 22.75 7.258 1 50.56 2 SER B CA 1
ATOM 1397 C C . SER B 1 2 ? -14.844 21.609 6.727 1 50.56 2 SER B C 1
ATOM 1399 O O . SER B 1 2 ? -15.25 20.906 5.801 1 50.56 2 SER B O 1
ATOM 1401 N N . TYR B 1 3 ? -13.516 21.328 7.137 1 62.28 3 TYR B N 1
ATOM 1402 C CA . TYR B 1 3 ? -12.469 20.719 6.32 1 62.28 3 TYR B CA 1
ATOM 1403 C C . TYR B 1 3 ? -12.586 19.203 6.324 1 62.28 3 TYR B C 1
ATOM 1405 O O . TYR B 1 3 ? -12.273 18.547 5.328 1 62.28 3 TYR B O 1
ATOM 1413 N N . TYR B 1 4 ? -13.312 18.625 7.312 1 83.94 4 TYR B N 1
ATOM 1414 C CA . TYR B 1 4 ? -13.32 17.172 7.277 1 83.94 4 TYR B CA 1
ATOM 1415 C C . TYR B 1 4 ? -14.75 16.641 7.32 1 83.94 4 TYR B C 1
ATOM 1417 O O . TYR B 1 4 ? -15.07 15.766 8.133 1 83.94 4 TYR B O 1
ATOM 1425 N N . THR B 1 5 ? -15.562 17.203 6.332 1 90.69 5 THR B N 1
ATOM 1426 C CA . THR B 1 5 ? -16.891 16.609 6.223 1 90.69 5 THR B CA 1
ATOM 1427 C C . THR B 1 5 ? -16.812 15.273 5.48 1 90.69 5 THR B C 1
ATOM 1429 O O . THR B 1 5 ? -15.93 15.07 4.645 1 90.69 5 THR B O 1
ATOM 1432 N N . VAL B 1 6 ? -17.781 14.398 5.828 1 95.31 6 VAL B N 1
ATOM 1433 C CA . VAL B 1 6 ? -17.797 13.078 5.199 1 95.31 6 VAL B CA 1
ATOM 1434 C C . VAL B 1 6 ? -17.938 13.234 3.686 1 95.31 6 VAL B C 1
ATOM 1436 O O . VAL B 1 6 ? -17.188 12.609 2.924 1 95.31 6 VAL B O 1
ATOM 1439 N N . LYS B 1 7 ? -18.797 14.094 3.248 1 95.5 7 LYS B N 1
ATOM 1440 C CA . LYS B 1 7 ? -19.031 14.32 1.824 1 95.5 7 LYS B CA 1
ATOM 1441 C C . LYS B 1 7 ? -17.766 14.828 1.138 1 95.5 7 LYS B C 1
ATOM 1443 O O . LYS B 1 7 ? -17.422 14.383 0.039 1 95.5 7 LYS B O 1
ATOM 1448 N N . GLY B 1 8 ? -17.156 15.766 1.77 1 92.94 8 GLY B N 1
ATOM 1449 C CA . GLY B 1 8 ? -15.922 16.312 1.228 1 92.94 8 GLY B CA 1
ATOM 1450 C C . GLY B 1 8 ? -14.82 15.273 1.115 1 92.94 8 GLY B C 1
ATOM 1451 O O . GLY B 1 8 ? -14.117 15.203 0.101 1 92.94 8 GLY B O 1
ATOM 1452 N N . LEU B 1 9 ? -14.695 14.461 2.127 1 94.56 9 LEU B N 1
ATOM 1453 C CA . LEU B 1 9 ? -13.656 13.438 2.168 1 94.56 9 LEU B CA 1
ATOM 1454 C C . LEU B 1 9 ? -13.914 12.359 1.116 1 94.56 9 LEU B C 1
ATOM 1456 O O . LEU B 1 9 ? -12.984 11.898 0.458 1 94.56 9 LEU B O 1
ATOM 1460 N N . VAL B 1 10 ? -15.148 12.023 0.958 1 96.06 10 VAL B N 1
ATOM 1461 C CA . VAL B 1 10 ? -15.523 11.008 -0.028 1 96.06 10 VAL B CA 1
ATOM 1462 C C . VAL B 1 10 ? -15.297 11.555 -1.437 1 96.06 10 VAL B C 1
ATOM 1464 O O . VAL B 1 10 ? -14.766 10.867 -2.303 1 96.06 10 VAL B O 1
ATOM 1467 N N . LYS B 1 11 ? -15.602 12.734 -1.654 1 94.44 11 LYS B N 1
ATOM 1468 C CA . LYS B 1 11 ? -15.461 13.367 -2.965 1 94.44 11 LYS B CA 1
ATOM 1469 C C . LYS B 1 11 ? -13.984 13.508 -3.348 1 94.44 11 LYS B C 1
ATOM 1471 O O . LYS B 1 11 ? -13.641 13.438 -4.527 1 94.44 11 LYS B O 1
ATOM 1476 N N . GLY B 1 12 ? -13.227 13.688 -2.365 1 92.69 12 GLY B N 1
ATOM 1477 C CA . GLY B 1 12 ? -11.797 13.836 -2.605 1 92.69 12 GLY B CA 1
ATOM 1478 C C . GLY B 1 12 ? -11.094 12.508 -2.838 1 92.69 12 GLY B C 1
ATOM 1479 O O . GLY B 1 12 ? -10.227 12.406 -3.709 1 92.69 12 GLY B O 1
ATOM 1480 N N . GLY B 1 13 ? -11.508 11.523 -2.062 1 95.19 13 GLY B N 1
ATOM 1481 C CA . GLY B 1 13 ? -10.773 10.266 -2.025 1 95.19 13 GLY B CA 1
ATOM 1482 C C . GLY B 1 13 ? -11.32 9.234 -2.992 1 95.19 13 GLY B C 1
ATOM 1483 O O . GLY B 1 13 ? -10.555 8.453 -3.562 1 95.19 13 GLY B O 1
ATOM 1484 N N . LEU B 1 14 ? -12.562 9.258 -3.236 1 97.06 14 LEU B N 1
ATOM 1485 C CA . LEU B 1 14 ? -13.211 8.172 -3.963 1 97.06 14 LEU B CA 1
ATOM 1486 C C . LEU B 1 14 ? -12.75 8.141 -5.418 1 97.06 14 LEU B C 1
ATOM 1488 O O . LEU B 1 14 ? -12.359 7.082 -5.926 1 97.06 14 LEU B O 1
ATOM 1492 N N . PRO B 1 15 ? -12.734 9.203 -6.16 1 96.94 15 PRO B N 1
ATOM 1493 C CA . PRO B 1 15 ? -12.281 9.141 -7.551 1 96.94 15 PRO B CA 1
ATOM 1494 C C . PRO B 1 15 ? -10.836 8.672 -7.68 1 96.94 15 PRO B C 1
ATOM 1496 O O . PRO B 1 15 ? -10.492 7.973 -8.633 1 96.94 15 PRO B O 1
ATOM 1499 N N . ILE B 1 16 ? -10.039 9.102 -6.684 1 96.5 16 ILE B N 1
ATOM 1500 C CA . ILE B 1 16 ? -8.625 8.75 -6.715 1 96.5 16 ILE B CA 1
ATOM 1501 C C . ILE B 1 16 ? -8.469 7.246 -6.48 1 96.5 16 ILE B C 1
ATOM 1503 O O . ILE B 1 16 ? -7.715 6.578 -7.188 1 96.5 16 ILE B O 1
ATOM 1507 N N . LEU B 1 17 ? -9.211 6.773 -5.531 1 97.06 17 LEU B N 1
ATOM 1508 C CA . LEU B 1 17 ? -9.117 5.348 -5.234 1 97.06 17 LEU B CA 1
ATOM 1509 C C . LEU B 1 17 ? -9.625 4.512 -6.402 1 97.06 17 LEU B C 1
ATOM 1511 O O . LEU B 1 17 ? -9.031 3.49 -6.746 1 97.06 17 LEU B O 1
ATOM 1515 N N . ILE B 1 18 ? -10.648 4.938 -6.992 1 97 18 ILE B N 1
ATOM 1516 C CA . ILE B 1 18 ? -11.18 4.238 -8.156 1 97 18 ILE B CA 1
ATOM 1517 C C . ILE B 1 18 ? -10.141 4.223 -9.273 1 97 18 ILE B C 1
ATOM 1519 O O . ILE B 1 18 ? -9.898 3.182 -9.891 1 97 18 ILE B O 1
ATOM 1523 N N . ALA B 1 19 ? -9.523 5.293 -9.5 1 96.44 19 ALA B N 1
ATOM 1524 C CA . ALA B 1 19 ? -8.508 5.387 -10.547 1 96.44 19 ALA B CA 1
ATOM 1525 C C . ALA B 1 19 ? -7.336 4.453 -10.25 1 96.44 19 ALA B C 1
ATOM 1527 O O . ALA B 1 19 ? -6.809 3.807 -11.164 1 96.44 19 ALA B O 1
ATOM 1528 N N . THR B 1 20 ? -6.98 4.395 -8.992 1 96.25 20 THR B N 1
ATOM 1529 C CA . THR B 1 20 ? -5.812 3.59 -8.656 1 96.25 20 THR B CA 1
ATOM 1530 C C . THR B 1 20 ? -6.164 2.104 -8.656 1 96.25 20 THR B C 1
ATOM 1532 O O . THR B 1 20 ? -5.277 1.252 -8.75 1 96.25 20 THR B O 1
ATOM 1535 N N . CYS B 1 21 ? -7.418 1.755 -8.531 1 95.69 21 CYS B N 1
ATOM 1536 C CA . CYS B 1 21 ? -7.836 0.364 -8.664 1 95.69 21 CYS B CA 1
ATOM 1537 C C . CYS B 1 21 ? -7.527 -0.165 -10.062 1 95.69 21 CYS B C 1
ATOM 1539 O O . CYS B 1 21 ? -7.184 -1.337 -10.219 1 95.69 21 CYS B O 1
ATOM 1541 N N . PHE B 1 22 ? -7.59 0.686 -11.023 1 95.75 22 PHE B N 1
ATOM 1542 C CA . PHE B 1 22 ? -7.23 0.28 -12.375 1 95.75 22 PHE B CA 1
ATOM 1543 C C . PHE B 1 22 ? -5.75 -0.069 -12.461 1 95.75 22 PHE B C 1
ATOM 1545 O O . PHE B 1 22 ? -5.371 -1.044 -13.117 1 95.75 22 PHE B O 1
ATOM 1552 N N . MET B 1 23 ? -4.996 0.7 -11.797 1 93.81 23 MET B N 1
ATOM 1553 C CA . MET B 1 23 ? -3.566 0.408 -11.766 1 93.81 23 MET B CA 1
ATOM 1554 C C . MET B 1 23 ? -3.299 -0.925 -11.07 1 93.81 23 MET B C 1
ATOM 1556 O O . MET B 1 23 ? -2.422 -1.682 -11.492 1 93.81 23 MET B O 1
ATOM 1560 N N . ALA B 1 24 ? -4.07 -1.111 -10.031 1 93.94 24 ALA B N 1
ATOM 1561 C CA . ALA B 1 24 ? -3.914 -2.361 -9.297 1 93.94 24 ALA B CA 1
ATOM 1562 C C . ALA B 1 24 ? -4.332 -3.559 -10.148 1 93.94 24 ALA B C 1
ATOM 1564 O O . ALA B 1 24 ? -3.752 -4.641 -10.031 1 93.94 24 ALA B O 1
ATOM 1565 N N . ILE B 1 25 ? -5.312 -3.365 -10.977 1 93.38 25 ILE B N 1
ATOM 1566 C CA . ILE B 1 25 ? -5.746 -4.418 -11.891 1 93.38 25 ILE B CA 1
ATOM 1567 C C . ILE B 1 25 ? -4.633 -4.723 -12.891 1 93.38 25 ILE B C 1
ATOM 1569 O O . ILE B 1 25 ? -4.355 -5.887 -13.188 1 93.38 25 ILE B O 1
ATOM 1573 N N . ILE B 1 26 ? -4.008 -3.729 -13.375 1 93.75 26 ILE B N 1
ATOM 1574 C CA . ILE B 1 26 ? -2.885 -3.906 -14.289 1 93.75 26 ILE B CA 1
ATOM 1575 C C . ILE B 1 26 ? -1.776 -4.695 -13.602 1 93.75 26 ILE B C 1
ATOM 1577 O O . ILE B 1 26 ? -1.174 -5.59 -14.203 1 93.75 26 ILE B O 1
ATOM 1581 N N . VAL B 1 27 ? -1.543 -4.383 -12.344 1 92.31 27 VAL B N 1
ATOM 1582 C CA . VAL B 1 27 ? -0.538 -5.094 -11.562 1 92.31 27 VAL B CA 1
ATOM 1583 C C . VAL B 1 27 ? -0.913 -6.57 -11.461 1 92.31 27 VAL B C 1
ATOM 1585 O O . VAL B 1 27 ? -0.064 -7.445 -11.641 1 92.31 27 VAL B O 1
ATOM 1588 N N . GLY B 1 28 ? -2.189 -6.848 -11.195 1 87.56 28 GLY B N 1
ATOM 1589 C CA . GLY B 1 28 ? -2.658 -8.227 -11.148 1 87.56 28 GLY B CA 1
ATOM 1590 C C . GLY B 1 28 ? -2.49 -8.953 -12.469 1 87.56 28 GLY B C 1
ATOM 1591 O O . GLY B 1 28 ? -2.102 -10.125 -12.492 1 87.56 28 GLY B O 1
ATOM 1592 N N . LEU B 1 29 ? -2.762 -8.312 -13.57 1 88.69 29 LEU B N 1
ATOM 1593 C CA . LEU B 1 29 ? -2.627 -8.898 -14.898 1 88.69 29 LEU B CA 1
ATOM 1594 C C . LEU B 1 29 ? -1.164 -9.195 -15.219 1 88.69 29 LEU B C 1
ATOM 1596 O O . LEU B 1 29 ? -0.849 -10.234 -15.797 1 88.69 29 LEU B O 1
ATOM 1600 N N . LEU B 1 30 ? -0.286 -8.312 -14.828 1 87.44 30 LEU B N 1
ATOM 1601 C CA . LEU B 1 30 ? 1.142 -8.516 -15.047 1 87.44 30 LEU B CA 1
ATOM 1602 C C . LEU B 1 30 ? 1.654 -9.703 -14.25 1 87.44 30 LEU B C 1
ATOM 1604 O O . LEU B 1 30 ? 2.488 -10.477 -14.734 1 87.44 30 LEU B O 1
ATOM 1608 N N . LEU B 1 31 ? 1.116 -9.859 -13.078 1 83.5 31 LEU B N 1
ATOM 1609 C CA . LEU B 1 31 ? 1.5 -11 -12.25 1 83.5 31 LEU B CA 1
ATOM 1610 C C . LEU B 1 31 ? 0.991 -12.305 -12.844 1 83.5 31 LEU B C 1
ATOM 1612 O O . LEU B 1 31 ? 1.68 -13.328 -12.797 1 83.5 31 LEU B O 1
ATOM 1616 N N . GLY B 1 32 ? -0.195 -12.234 -13.305 1 80.75 32 GLY B N 1
ATOM 1617 C CA . GLY B 1 32 ? -0.726 -13.406 -13.984 1 80.75 32 GLY B CA 1
ATOM 1618 C C . GLY B 1 32 ? 0.094 -13.812 -15.195 1 80.75 32 GLY B C 1
ATOM 1619 O O . GLY B 1 32 ? 0.235 -15.008 -15.484 1 80.75 32 GLY B O 1
ATOM 1620 N N . TYR B 1 33 ? 0.612 -12.852 -15.836 1 81.12 33 TYR B N 1
ATOM 1621 C CA . TYR B 1 33 ? 1.432 -13.117 -17.016 1 81.12 33 TYR B CA 1
ATOM 1622 C C . TYR B 1 33 ? 2.746 -13.781 -16.625 1 81.12 33 TYR B C 1
ATOM 1624 O O . TYR B 1 33 ? 3.332 -14.531 -17.422 1 81.12 33 TYR B O 1
ATOM 1632 N N . GLN B 1 34 ? 3.238 -13.586 -15.43 1 79.88 34 GLN B N 1
ATOM 1633 C CA . GLN B 1 34 ? 4.512 -14.133 -14.977 1 79.88 34 GLN B CA 1
ATOM 1634 C C . GLN B 1 34 ? 4.293 -15.32 -14.039 1 79.88 34 GLN B C 1
ATOM 1636 O O . GLN B 1 34 ? 5.188 -15.688 -13.273 1 79.88 34 GLN B O 1
ATOM 1641 N N . GLU B 1 35 ? 3.168 -15.828 -14.141 1 78.31 35 GLU B N 1
ATOM 1642 C CA . GLU B 1 35 ? 2.805 -16.875 -13.203 1 78.31 35 GLU B CA 1
ATOM 1643 C C . GLU B 1 35 ? 3.775 -18.062 -13.289 1 78.31 35 GLU B C 1
ATOM 1645 O O . GLU B 1 35 ? 4.176 -18.609 -12.266 1 78.31 35 GLU B O 1
ATOM 1650 N N . ASP B 1 36 ? 4.215 -18.438 -14.461 1 81 36 ASP B N 1
ATOM 1651 C CA . ASP B 1 36 ? 5.098 -19.578 -14.664 1 81 36 ASP B CA 1
ATOM 1652 C C . ASP B 1 36 ? 6.449 -19.359 -13.984 1 81 36 ASP B C 1
ATOM 1654 O O . ASP B 1 36 ? 7.004 -20.281 -13.383 1 81 36 ASP B O 1
ATOM 1658 N N . ILE B 1 37 ? 6.898 -18.156 -14.047 1 80.44 37 ILE B N 1
ATOM 1659 C CA . ILE B 1 37 ? 8.195 -17.844 -13.461 1 80.44 37 ILE B CA 1
ATOM 1660 C C . ILE B 1 37 ? 8.094 -17.812 -11.945 1 80.44 37 ILE B C 1
ATOM 1662 O O . ILE B 1 37 ? 9.008 -18.266 -11.242 1 80.44 37 ILE B O 1
ATOM 1666 N N . LEU B 1 38 ? 6.992 -17.391 -11.492 1 78.62 38 LEU B N 1
ATOM 1667 C CA . LEU B 1 38 ? 6.801 -17.297 -10.055 1 78.62 38 LEU B CA 1
ATOM 1668 C C . LEU B 1 38 ? 6.656 -18.672 -9.43 1 78.62 38 LEU B C 1
ATOM 1670 O O . LEU B 1 38 ? 7.078 -18.906 -8.297 1 78.62 38 LEU B O 1
ATOM 1674 N N . ILE B 1 39 ? 6.168 -19.578 -10.234 1 79.5 39 ILE B N 1
ATOM 1675 C CA . ILE B 1 39 ? 6.043 -20.953 -9.789 1 79.5 39 ILE B CA 1
ATOM 1676 C C . ILE B 1 39 ? 7.422 -21.609 -9.781 1 79.5 39 ILE B C 1
ATOM 1678 O O . ILE B 1 39 ? 7.742 -22.375 -8.867 1 79.5 39 ILE B O 1
ATOM 1682 N N . GLU B 1 40 ? 8.164 -21.297 -10.766 1 84.88 40 GLU B N 1
ATOM 1683 C CA . GLU B 1 40 ? 9.484 -21.891 -10.906 1 84.88 40 GLU B CA 1
ATOM 1684 C C . GLU B 1 40 ? 10.461 -21.344 -9.875 1 84.88 40 GLU B C 1
ATOM 1686 O O . GLU B 1 40 ? 11.391 -22.047 -9.453 1 84.88 40 GLU B O 1
ATOM 1691 N N . TYR B 1 41 ? 10.227 -20.109 -9.391 1 87.62 41 TYR B N 1
ATOM 1692 C CA . TYR B 1 41 ? 11.094 -19.453 -8.43 1 87.62 41 TYR B CA 1
ATOM 1693 C C . TYR B 1 41 ? 10.312 -19 -7.195 1 87.62 41 TYR B C 1
ATOM 1695 O O . TYR B 1 41 ? 10.047 -17.812 -7.023 1 87.62 41 TYR B O 1
ATOM 1703 N N . PRO B 1 42 ? 10.141 -19.891 -6.332 1 87.38 42 PRO B N 1
ATOM 1704 C CA . PRO B 1 42 ? 9.336 -19.562 -5.145 1 87.38 42 PRO B CA 1
ATOM 1705 C C . PRO B 1 42 ? 9.945 -18.438 -4.309 1 87.38 42 PRO B C 1
ATOM 1707 O O . PRO B 1 42 ? 9.211 -17.703 -3.637 1 87.38 42 PRO B O 1
ATOM 1710 N N . THR B 1 43 ? 11.211 -18.281 -4.375 1 91.38 43 THR B N 1
ATOM 1711 C CA . THR B 1 43 ? 11.883 -17.203 -3.654 1 91.38 43 THR B CA 1
ATOM 1712 C C . THR B 1 43 ? 11.375 -15.836 -4.125 1 91.38 43 THR B C 1
ATOM 1714 O O . THR B 1 43 ? 11.234 -14.914 -3.326 1 91.38 43 THR B O 1
ATOM 1717 N N . LEU B 1 44 ? 11.086 -15.695 -5.387 1 89.88 44 LEU B N 1
ATOM 1718 C CA . LEU B 1 44 ? 10.578 -14.445 -5.941 1 89.88 44 LEU B CA 1
ATOM 1719 C C . LEU B 1 44 ? 9.156 -14.18 -5.461 1 89.88 44 LEU B C 1
ATOM 1721 O O . LEU B 1 44 ? 8.766 -13.023 -5.27 1 89.88 44 LEU B O 1
ATOM 1725 N N . LEU B 1 45 ? 8.484 -15.234 -5.215 1 85.88 45 LEU B N 1
ATOM 1726 C CA . LEU B 1 45 ? 7.117 -15.102 -4.719 1 85.88 45 LEU B CA 1
ATOM 1727 C C . LEU B 1 45 ? 7.102 -14.523 -3.311 1 85.88 45 LEU B C 1
ATOM 1729 O O . LEU B 1 45 ? 6.191 -13.773 -2.953 1 85.88 45 LEU B O 1
ATOM 1733 N N . ILE B 1 46 ? 8.031 -14.867 -2.545 1 89.25 46 ILE B N 1
ATOM 1734 C CA . ILE B 1 46 ? 8.148 -14.359 -1.182 1 89.25 46 ILE B CA 1
ATOM 1735 C C . ILE B 1 46 ? 8.641 -12.914 -1.211 1 89.25 46 ILE B C 1
ATOM 1737 O O . ILE B 1 46 ? 8.18 -12.086 -0.429 1 89.25 46 ILE B O 1
ATOM 1741 N N . LEU B 1 47 ? 9.555 -12.656 -2.096 1 92.88 47 LEU B N 1
ATOM 1742 C CA . LEU B 1 47 ? 10.242 -11.375 -2.186 1 92.88 47 LEU B CA 1
ATOM 1743 C C . LEU B 1 47 ? 9.328 -10.312 -2.789 1 92.88 47 LEU B C 1
ATOM 1745 O O . LEU B 1 47 ? 9.398 -9.141 -2.412 1 92.88 47 LEU B O 1
ATOM 1749 N N . MET B 1 48 ? 8.469 -10.68 -3.582 1 92.12 48 MET B N 1
ATOM 1750 C CA . MET B 1 48 ? 7.723 -9.773 -4.445 1 92.12 48 MET B CA 1
ATOM 1751 C C . MET B 1 48 ? 6.801 -8.875 -3.627 1 92.12 48 MET B C 1
ATOM 1753 O O . MET B 1 48 ? 6.871 -7.648 -3.727 1 92.12 48 MET B O 1
ATOM 1757 N N . PRO B 1 49 ? 5.953 -9.367 -2.736 1 90.56 49 PRO B N 1
ATOM 1758 C CA . PRO B 1 49 ? 5.047 -8.461 -2.027 1 90.56 49 PRO B CA 1
ATOM 1759 C C . PRO B 1 49 ? 5.785 -7.449 -1.157 1 90.56 49 PRO B C 1
ATOM 1761 O O . PRO B 1 49 ? 5.324 -6.312 -0.999 1 90.56 49 PRO B O 1
ATOM 1764 N N . VAL B 1 50 ? 6.867 -7.773 -0.692 1 94.38 50 VAL B N 1
ATOM 1765 C CA . VAL B 1 50 ? 7.629 -6.895 0.192 1 94.38 50 VAL B CA 1
ATOM 1766 C C . VAL B 1 50 ? 8.242 -5.758 -0.617 1 94.38 50 VAL B C 1
ATOM 1768 O O . VAL B 1 50 ? 8.133 -4.586 -0.243 1 94.38 50 VAL B O 1
ATOM 1771 N N . LEU B 1 51 ? 8.852 -6.125 -1.733 1 94.94 51 LEU B N 1
ATOM 1772 C CA . LEU B 1 51 ? 9.531 -5.129 -2.551 1 94.94 51 LEU B CA 1
ATOM 1773 C C . LEU B 1 51 ? 8.531 -4.164 -3.18 1 94.94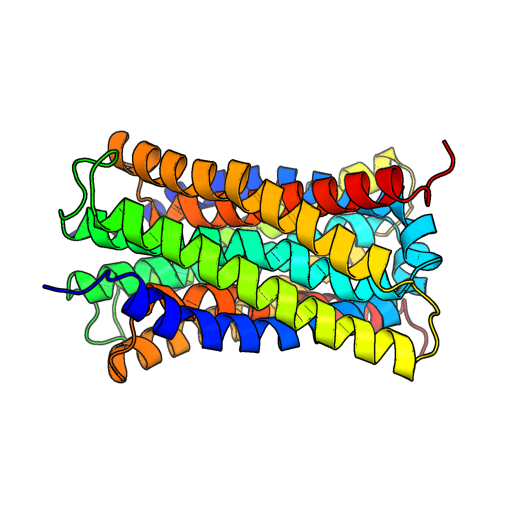 51 LEU B C 1
ATOM 1775 O O . LEU B 1 51 ? 8.82 -2.98 -3.354 1 94.94 51 LEU B O 1
ATOM 1779 N N . LEU B 1 52 ? 7.391 -4.691 -3.537 1 93.5 52 LEU B N 1
ATOM 1780 C CA . LEU B 1 52 ? 6.363 -3.84 -4.125 1 93.5 52 LEU B CA 1
ATOM 1781 C C . LEU B 1 52 ? 5.895 -2.785 -3.129 1 93.5 52 LEU B C 1
ATOM 1783 O O . LEU B 1 52 ? 5.551 -1.667 -3.518 1 93.5 52 LEU B O 1
ATOM 1787 N N . LYS B 1 53 ? 5.965 -3.105 -1.902 1 94.69 53 LYS B N 1
ATOM 1788 C CA . LYS B 1 53 ? 5.395 -2.254 -0.865 1 94.69 53 LYS B CA 1
ATOM 1789 C C . LYS B 1 53 ? 6.383 -1.18 -0.424 1 94.69 53 LYS B C 1
ATOM 1791 O O . LYS B 1 53 ? 5.984 -0.068 -0.072 1 94.69 53 LYS B O 1
ATOM 1796 N N . ILE B 1 54 ? 7.648 -1.436 -0.464 1 96.75 54 ILE B N 1
ATOM 1797 C CA . ILE B 1 54 ? 8.672 -0.572 0.119 1 96.75 54 ILE B CA 1
ATOM 1798 C C . ILE B 1 54 ? 8.609 0.808 -0.534 1 96.75 54 ILE B C 1
ATOM 1800 O O . ILE B 1 54 ? 8.523 1.825 0.158 1 96.75 54 ILE B O 1
ATOM 1804 N N . GLY B 1 55 ? 8.617 0.843 -1.85 1 97.25 55 GLY B N 1
ATOM 1805 C CA . GLY B 1 55 ? 8.586 2.121 -2.543 1 97.25 55 GLY B CA 1
ATOM 1806 C C . GLY B 1 55 ? 7.312 2.906 -2.287 1 97.25 55 GLY B C 1
ATOM 1807 O O . GLY B 1 55 ? 7.359 4.121 -2.076 1 97.25 55 GLY B O 1
ATOM 1808 N N . GLY B 1 56 ? 6.219 2.227 -2.279 1 97 56 GLY B N 1
ATOM 1809 C CA . GLY B 1 56 ? 4.938 2.869 -2.021 1 97 56 GLY B CA 1
ATOM 1810 C C . GLY B 1 56 ? 4.812 3.404 -0.609 1 97 56 GLY B C 1
ATOM 1811 O O . GLY B 1 56 ? 4.312 4.512 -0.402 1 97 56 GLY B O 1
ATOM 1812 N N . ASP B 1 57 ? 5.258 2.645 0.338 1 97.38 57 ASP B N 1
ATOM 1813 C CA . ASP B 1 57 ? 5.156 3.041 1.739 1 97.38 57 ASP B CA 1
ATOM 1814 C C . ASP B 1 57 ? 6.051 4.242 2.035 1 97.38 57 ASP B C 1
ATOM 1816 O O . ASP B 1 57 ? 5.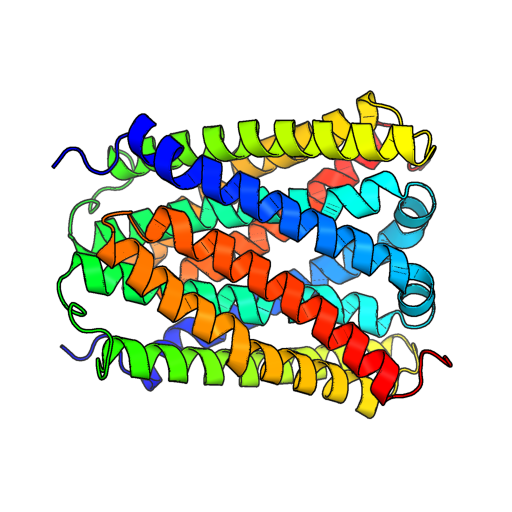609 5.215 2.648 1 97.38 57 ASP B O 1
ATOM 1820 N N . THR B 1 58 ? 7.238 4.145 1.623 1 97.62 58 THR B N 1
ATOM 1821 C CA . THR B 1 58 ? 8.164 5.246 1.875 1 97.62 58 THR B CA 1
ATOM 1822 C C . THR B 1 58 ? 7.742 6.492 1.098 1 97.62 58 THR B C 1
ATOM 1824 O O . THR B 1 58 ? 7.863 7.613 1.597 1 97.62 58 THR B O 1
ATOM 1827 N N . GLY B 1 59 ? 7.297 6.281 -0.105 1 97.81 59 GLY B N 1
ATOM 1828 C CA . GLY B 1 59 ? 6.754 7.395 -0.867 1 97.81 59 GLY B CA 1
ATOM 1829 C C . GLY B 1 59 ? 5.531 8.023 -0.224 1 97.81 59 GLY B C 1
ATOM 1830 O O . GLY B 1 59 ? 5.367 9.242 -0.243 1 97.81 59 GLY B O 1
ATOM 1831 N N . SER B 1 60 ? 4.684 7.211 0.293 1 97.19 60 SER B N 1
ATOM 1832 C CA . SER B 1 60 ? 3.49 7.707 0.97 1 97.19 60 SER B CA 1
ATOM 1833 C C . SER B 1 60 ? 3.85 8.453 2.252 1 97.19 60 SER B C 1
ATOM 1835 O O . SER B 1 60 ? 3.186 9.422 2.617 1 97.19 60 SER B O 1
ATOM 1837 N N . MET B 1 61 ? 4.859 7.938 2.953 1 96.69 61 MET B N 1
ATOM 1838 C CA . MET B 1 61 ? 5.359 8.688 4.102 1 96.69 61 MET B CA 1
ATOM 1839 C C . MET B 1 61 ? 5.836 10.07 3.684 1 96.69 61 MET B C 1
ATOM 1841 O O . MET B 1 61 ? 5.547 11.062 4.355 1 96.69 61 MET B O 1
ATOM 1845 N N . LEU B 1 62 ? 6.605 10.023 2.621 1 95.81 62 LEU B N 1
ATOM 1846 C CA . LEU B 1 62 ? 7.062 11.289 2.043 1 95.81 62 LEU B CA 1
ATOM 1847 C C . LEU B 1 62 ? 5.883 12.195 1.727 1 95.81 62 LEU B C 1
ATOM 1849 O O . LEU B 1 62 ? 5.875 13.367 2.117 1 95.81 62 LEU B O 1
ATOM 1853 N N . GLY B 1 63 ? 4.895 11.695 1.101 1 95.25 63 GLY B N 1
ATOM 1854 C CA . GLY B 1 63 ? 3.697 12.461 0.782 1 95.25 63 GLY B CA 1
ATOM 1855 C C . GLY B 1 63 ? 2.977 12.977 2.01 1 95.25 63 GLY B C 1
ATOM 1856 O O . GLY B 1 63 ? 2.506 14.117 2.025 1 95.25 63 GLY B O 1
ATOM 1857 N N . SER B 1 64 ? 2.844 12.141 2.984 1 94.44 64 SER B N 1
ATOM 1858 C CA . SER B 1 64 ? 2.178 12.523 4.227 1 94.44 64 SER B CA 1
ATOM 1859 C C . SER B 1 64 ? 2.914 13.664 4.918 1 94.44 64 SER B C 1
ATOM 1861 O O . SER B 1 64 ? 2.287 14.602 5.426 1 94.44 64 SER B O 1
ATOM 1863 N N . ARG B 1 65 ? 4.227 13.633 4.977 1 93.31 65 ARG B N 1
ATOM 1864 C CA . ARG B 1 65 ? 5.035 14.703 5.555 1 93.31 65 ARG B CA 1
ATOM 1865 C C . ARG B 1 65 ? 4.805 16.016 4.816 1 93.31 65 ARG B C 1
ATOM 1867 O O . ARG B 1 65 ? 4.703 17.078 5.438 1 93.31 65 ARG B O 1
ATOM 1874 N N . LEU B 1 66 ? 4.785 15.883 3.539 1 92.69 66 LEU B N 1
ATOM 1875 C CA . LEU B 1 66 ? 4.566 17.078 2.744 1 92.69 66 LEU B CA 1
ATOM 1876 C C . LEU B 1 66 ? 3.164 17.641 2.969 1 92.69 66 LEU B C 1
ATOM 1878 O O . LEU B 1 66 ? 2.975 18.844 3.043 1 92.69 66 LEU B O 1
ATOM 1882 N N . SER B 1 67 ? 2.197 16.719 3.059 1 92.06 67 SER B N 1
ATOM 1883 C CA . SER B 1 67 ? 0.833 17.141 3.355 1 92.06 67 SER B CA 1
ATOM 1884 C C . SER B 1 67 ? 0.765 17.906 4.68 1 92.06 67 SER B C 1
ATOM 1886 O O . SER B 1 67 ? 0.167 18.969 4.758 1 92.06 67 SER B O 1
ATOM 1888 N N . SER B 1 68 ? 1.395 17.344 5.707 1 91 68 SER B N 1
ATOM 1889 C CA . SER B 1 68 ? 1.437 17.984 7.016 1 91 68 SER B CA 1
ATOM 1890 C C . SER B 1 68 ? 2.145 19.344 6.945 1 91 68 SER B C 1
ATOM 1892 O O . SER B 1 68 ? 1.702 20.312 7.566 1 91 68 SER B O 1
ATOM 1894 N N . ALA B 1 69 ? 3.213 19.391 6.207 1 89.06 69 ALA B N 1
ATOM 1895 C CA . ALA B 1 69 ? 3.973 20.625 6.059 1 89.06 69 ALA B CA 1
ATOM 1896 C C . ALA B 1 69 ? 3.137 21.703 5.371 1 89.06 69 ALA B C 1
ATOM 1898 O O . ALA B 1 69 ? 3.199 22.875 5.746 1 89.06 69 ALA B O 1
ATOM 1899 N N . PHE B 1 70 ? 2.344 21.328 4.422 1 87.06 70 PHE B N 1
ATOM 1900 C CA . PHE B 1 70 ? 1.479 22.266 3.717 1 87.06 70 PHE B CA 1
ATOM 1901 C C . PHE B 1 70 ? 0.4 22.797 4.645 1 87.06 70 PHE B C 1
ATOM 1903 O O . PHE B 1 70 ? 0.109 24 4.633 1 87.06 70 PHE B O 1
ATOM 1910 N N . HIS B 1 71 ? -0.128 21.984 5.422 1 85.06 71 HIS B N 1
ATOM 1911 C CA . HIS B 1 71 ? -1.161 22.391 6.363 1 85.06 71 HIS B CA 1
ATOM 1912 C C . HIS B 1 71 ? -0.611 23.391 7.383 1 85.06 71 HIS B C 1
ATOM 1914 O O . HIS B 1 71 ? -1.324 24.297 7.824 1 85.06 71 HIS B O 1
ATOM 1920 N N . LEU B 1 72 ? 0.657 23.234 7.676 1 86.69 72 LEU B N 1
ATOM 1921 C CA . LEU B 1 72 ? 1.301 24.094 8.656 1 86.69 72 LEU B CA 1
ATOM 1922 C C . LEU B 1 72 ? 1.818 25.375 7.992 1 86.69 72 LEU B C 1
ATOM 1924 O O . LEU B 1 72 ? 2.316 26.266 8.672 1 86.69 72 LEU B O 1
ATOM 1928 N N . GLY B 1 73 ? 1.833 25.359 6.629 1 84.25 73 GLY B N 1
ATOM 1929 C CA . GLY B 1 73 ? 2.324 26.516 5.902 1 84.25 73 GLY B CA 1
ATOM 1930 C C . GLY B 1 73 ? 3.832 26.531 5.738 1 84.25 73 GLY B C 1
ATOM 1931 O O . GLY B 1 73 ? 4.43 27.578 5.469 1 84.25 73 GLY B O 1
ATOM 1932 N N . LEU B 1 74 ? 4.48 25.375 5.902 1 79.88 74 LEU B N 1
ATOM 1933 C CA . LEU B 1 74 ? 5.938 25.297 5.926 1 79.88 74 LEU B CA 1
ATOM 1934 C C . LEU B 1 74 ? 6.492 25.078 4.523 1 79.88 74 LEU B C 1
ATOM 1936 O O . LEU B 1 74 ? 7.684 25.281 4.281 1 79.88 74 LEU B O 1
ATOM 1940 N N . SER B 1 75 ? 5.73 24.625 3.641 1 70.62 75 SER B N 1
ATOM 1941 C CA . SER B 1 75 ? 6.297 24.219 2.361 1 70.62 75 SER B CA 1
ATOM 1942 C C . SER B 1 75 ? 5.535 24.844 1.193 1 70.62 75 SER B C 1
ATOM 1944 O O . SER B 1 75 ? 5.227 24.156 0.215 1 70.62 75 SER B O 1
ATOM 1946 N N . GLN B 1 76 ? 5.48 26.109 1.276 1 66.31 76 GLN B N 1
ATOM 1947 C CA . GLN B 1 76 ? 4.805 26.797 0.182 1 66.31 76 GLN B CA 1
ATOM 1948 C C . GLN B 1 76 ? 5.633 26.734 -1.099 1 66.31 76 GLN B C 1
ATOM 1950 O O . GLN B 1 76 ? 5.078 26.75 -2.201 1 66.31 76 GLN B O 1
ATOM 1955 N N . ARG B 1 77 ? 6.934 26.719 -0.923 1 68.38 77 ARG B N 1
ATOM 1956 C CA . ARG B 1 77 ? 7.805 26.625 -2.088 1 68.38 77 ARG B CA 1
ATOM 1957 C C . ARG B 1 77 ? 8.5 25.266 -2.145 1 68.38 77 ARG B C 1
ATOM 1959 O O . ARG B 1 77 ? 9.367 24.969 -1.322 1 68.38 77 ARG B O 1
ATOM 1966 N N . ILE B 1 78 ? 8.266 24.5 -3.062 1 69.56 78 ILE B N 1
ATOM 1967 C CA . ILE B 1 78 ? 8.617 23.078 -3.066 1 69.56 78 ILE B CA 1
ATOM 1968 C C . ILE B 1 78 ? 10.07 22.906 -3.498 1 69.56 78 ILE B C 1
ATOM 1970 O O . ILE B 1 78 ? 10.844 22.219 -2.834 1 69.56 78 ILE B O 1
ATOM 1974 N N . LEU B 1 79 ? 10.516 23.406 -4.551 1 66.38 79 LEU B N 1
ATOM 1975 C CA . LEU B 1 79 ? 11.773 23.062 -5.195 1 66.38 79 LEU B CA 1
ATOM 1976 C C . LEU B 1 79 ? 12.961 23.484 -4.34 1 66.38 79 LEU B C 1
ATOM 1978 O O . LEU B 1 79 ? 14.023 22.859 -4.383 1 66.38 79 LEU B O 1
ATOM 1982 N N . ASN B 1 80 ? 12.773 24.047 -3.223 1 74.19 80 ASN B N 1
ATOM 1983 C CA . ASN B 1 80 ? 13.891 24.438 -2.381 1 74.19 80 ASN B CA 1
ATOM 1984 C C . ASN B 1 80 ? 13.531 24.375 -0.899 1 74.19 80 ASN B C 1
ATOM 1986 O O . ASN B 1 80 ? 14.234 24.938 -0.058 1 74.19 80 ASN B O 1
ATOM 1990 N N . ASN B 1 81 ? 12.734 23.578 -0.749 1 85.12 81 ASN B N 1
ATOM 1991 C CA . ASN B 1 81 ? 12.266 23.438 0.625 1 85.12 81 ASN B CA 1
ATOM 1992 C C . ASN B 1 81 ? 12.992 22.312 1.358 1 85.12 81 ASN B C 1
ATOM 1994 O O . ASN B 1 81 ? 13.039 21.188 0.871 1 85.12 81 ASN B O 1
ATOM 1998 N N . PRO B 1 82 ? 13.625 22.703 2.439 1 88.88 82 PRO B N 1
ATOM 1999 C CA . PRO B 1 82 ? 14.352 21.688 3.199 1 88.88 82 PRO B CA 1
ATOM 2000 C C . PRO B 1 82 ? 13.453 20.531 3.629 1 88.88 82 PRO B C 1
ATOM 2002 O O . PRO B 1 82 ? 13.922 19.391 3.742 1 88.88 82 PRO B O 1
ATOM 2005 N N . VAL B 1 83 ? 12.219 20.812 3.803 1 88.75 83 VAL B N 1
ATOM 2006 C CA . VAL B 1 83 ? 11.281 19.75 4.188 1 88.75 83 VAL B CA 1
ATOM 2007 C C . VAL B 1 83 ? 11.188 18.719 3.078 1 88.75 83 VAL B C 1
ATOM 2009 O O . VAL B 1 83 ? 11.25 17.516 3.34 1 88.75 83 VAL B O 1
ATOM 2012 N N . VAL B 1 84 ? 11.094 19.188 1.858 1 91.94 84 VAL B N 1
ATOM 2013 C CA . VAL B 1 84 ? 10.992 18.312 0.705 1 91.94 84 VAL B CA 1
ATOM 2014 C C . VAL B 1 84 ? 12.297 17.531 0.526 1 91.94 84 VAL B C 1
ATOM 2016 O O . VAL B 1 84 ? 12.289 16.312 0.407 1 91.94 84 VAL B O 1
ATOM 2019 N N . ARG B 1 85 ? 13.344 18.172 0.511 1 93.56 85 ARG B N 1
ATOM 2020 C CA . ARG B 1 85 ? 14.656 17.578 0.298 1 93.56 85 ARG B CA 1
ATOM 2021 C C . ARG B 1 85 ? 14.953 16.516 1.353 1 93.56 85 ARG B C 1
ATOM 2023 O O . ARG B 1 85 ? 15.352 15.398 1.02 1 93.56 85 ARG B O 1
ATOM 2030 N N . ASN B 1 86 ? 14.82 16.906 2.598 1 94.81 86 ASN B N 1
ATOM 2031 C CA . ASN B 1 86 ? 15.125 15.977 3.686 1 94.81 86 ASN B CA 1
ATOM 2032 C C . ASN B 1 86 ? 14.195 14.766 3.664 1 94.81 86 ASN B C 1
ATOM 2034 O O . ASN B 1 86 ? 14.617 13.648 3.992 1 94.81 86 ASN B O 1
ATOM 2038 N N . SER B 1 87 ? 12.945 15 3.314 1 94.88 87 SER B N 1
ATOM 2039 C CA . SER B 1 87 ? 11.992 13.898 3.248 1 94.88 87 SER B CA 1
ATOM 2040 C C . SER B 1 87 ? 12.336 12.938 2.115 1 94.88 87 SER B C 1
ATOM 2042 O O . SER B 1 87 ? 12.195 11.719 2.26 1 94.88 87 SER B O 1
ATOM 2044 N N . VAL B 1 88 ? 12.766 13.484 1.002 1 96.31 88 VAL B N 1
ATOM 2045 C CA . VAL B 1 88 ? 13.148 12.656 -0.136 1 96.31 88 VAL B CA 1
ATOM 2046 C C . VAL B 1 88 ? 14.391 11.836 0.212 1 96.31 88 VAL B C 1
ATOM 2048 O O . VAL B 1 88 ? 14.438 10.633 -0.039 1 96.31 88 VAL B O 1
ATOM 2051 N N . ILE B 1 89 ? 15.344 12.43 0.77 1 97.38 89 ILE B N 1
ATOM 2052 C CA . ILE B 1 89 ? 16.578 11.758 1.152 1 97.38 89 ILE B CA 1
ATOM 2053 C C . ILE B 1 89 ? 16.281 10.664 2.172 1 97.38 89 ILE B C 1
ATOM 2055 O O . ILE B 1 89 ? 16.797 9.547 2.074 1 97.38 89 ILE B O 1
ATOM 2059 N N . ALA B 1 90 ? 15.461 10.984 3.141 1 97 90 ALA B N 1
ATOM 2060 C CA . ALA B 1 90 ? 15.07 9.992 4.141 1 97 90 ALA B CA 1
ATOM 2061 C C . ALA B 1 90 ? 14.359 8.805 3.494 1 97 90 ALA B C 1
ATOM 2063 O O . ALA B 1 90 ? 14.602 7.656 3.867 1 97 90 ALA B O 1
ATOM 2064 N N . ALA B 1 91 ? 13.461 9.125 2.578 1 97.69 91 ALA B N 1
ATOM 2065 C CA . ALA B 1 91 ? 12.758 8.055 1.875 1 97.69 91 ALA B CA 1
ATOM 2066 C C . ALA B 1 91 ? 13.734 7.133 1.154 1 97.69 91 ALA B C 1
ATOM 2068 O O . ALA B 1 91 ? 13.586 5.91 1.188 1 97.69 91 ALA B O 1
ATOM 2069 N N . ILE B 1 92 ? 14.734 7.688 0.522 1 98.5 92 ILE B N 1
ATOM 2070 C CA . ILE B 1 92 ? 15.742 6.934 -0.208 1 98.5 92 ILE B CA 1
ATOM 2071 C C . ILE B 1 92 ? 16.516 6.043 0.76 1 98.5 92 ILE B C 1
ATOM 2073 O O . ILE B 1 92 ? 16.688 4.844 0.518 1 98.5 92 ILE B O 1
ATOM 2077 N N . ILE B 1 93 ? 16.906 6.555 1.841 1 98.44 93 ILE B N 1
ATOM 2078 C CA . ILE B 1 93 ? 17.703 5.824 2.82 1 98.44 93 ILE B CA 1
ATOM 2079 C C . ILE B 1 93 ? 16.891 4.676 3.4 1 98.44 93 ILE B C 1
ATOM 2081 O O . ILE B 1 93 ? 17.359 3.537 3.465 1 98.44 93 ILE B O 1
ATOM 2085 N N . VAL B 1 94 ? 15.695 4.961 3.785 1 97.94 94 VAL B N 1
ATOM 2086 C CA . VAL B 1 94 ? 14.836 3.959 4.402 1 97.94 94 VAL B CA 1
ATOM 2087 C C . VAL B 1 94 ? 14.539 2.848 3.4 1 97.94 94 VAL B C 1
ATOM 2089 O O . VAL B 1 94 ? 14.539 1.665 3.754 1 97.94 94 VAL B O 1
ATOM 2092 N N . ALA B 1 95 ? 14.297 3.236 2.174 1 98.25 95 ALA B N 1
ATOM 2093 C CA . ALA B 1 95 ? 13.992 2.246 1.143 1 98.25 95 ALA B CA 1
ATOM 2094 C C . ALA B 1 95 ? 15.203 1.359 0.859 1 98.25 95 ALA B C 1
ATOM 2096 O O . ALA B 1 95 ? 15.07 0.141 0.726 1 98.25 95 ALA B O 1
ATOM 2097 N N . VAL B 1 96 ? 16.359 1.942 0.744 1 98.44 96 VAL B N 1
ATOM 2098 C CA . VAL B 1 96 ? 17.578 1.21 0.419 1 98.44 96 VAL B CA 1
ATOM 2099 C C . VAL B 1 96 ? 17.922 0.243 1.552 1 98.44 96 VAL B C 1
ATOM 2101 O O . VAL B 1 96 ? 18.172 -0.94 1.311 1 98.44 96 VAL B O 1
ATOM 2104 N N . ILE B 1 97 ? 17.859 0.683 2.744 1 98.5 97 ILE B N 1
ATOM 2105 C CA . ILE B 1 97 ? 18.219 -0.145 3.893 1 98.5 97 ILE B CA 1
ATOM 2106 C C . ILE B 1 97 ? 17.188 -1.263 4.059 1 98.5 97 ILE B C 1
ATOM 2108 O O . ILE B 1 97 ? 17.547 -2.416 4.305 1 98.5 97 ILE B O 1
ATOM 2112 N N . SER B 1 98 ? 15.953 -0.934 3.959 1 97.94 98 SER B N 1
ATOM 2113 C CA . SER B 1 98 ? 14.906 -1.935 4.133 1 97.94 98 SER B CA 1
ATOM 2114 C C . SER B 1 98 ? 14.961 -2.992 3.033 1 97.94 98 SER B C 1
ATOM 2116 O O . SER B 1 98 ? 14.719 -4.172 3.289 1 97.94 98 SER B O 1
ATOM 2118 N N . SER B 1 99 ? 15.188 -2.564 1.785 1 97.88 99 SER B N 1
ATOM 2119 C CA . SER B 1 99 ? 15.273 -3.523 0.69 1 97.88 99 SER B CA 1
ATOM 2120 C C . SER B 1 99 ? 16.469 -4.465 0.873 1 97.88 99 SER B C 1
ATOM 2122 O O . SER B 1 99 ? 16.375 -5.652 0.555 1 97.88 99 SER B O 1
ATOM 2124 N N . LEU B 1 100 ? 17.562 -3.932 1.294 1 97.94 100 LEU B N 1
ATOM 2125 C CA . LEU B 1 100 ? 18.719 -4.77 1.589 1 97.94 100 LEU B CA 1
ATOM 2126 C C . LEU B 1 100 ? 18.406 -5.754 2.711 1 97.94 100 LEU B C 1
ATOM 2128 O O . LEU B 1 100 ? 18.75 -6.934 2.621 1 97.94 100 LEU B O 1
ATOM 2132 N N . PHE B 1 101 ? 17.797 -5.305 3.717 1 98.06 101 PHE B N 1
ATOM 2133 C CA . PHE B 1 101 ? 17.406 -6.133 4.855 1 98.06 101 PHE B CA 1
ATOM 2134 C C . PHE B 1 101 ? 16.516 -7.285 4.41 1 98.06 101 PHE B C 1
ATOM 2136 O O . PHE B 1 101 ? 16.766 -8.438 4.75 1 98.06 101 PHE B O 1
ATOM 2143 N N . VAL B 1 102 ? 15.5 -6.957 3.699 1 97.31 102 VAL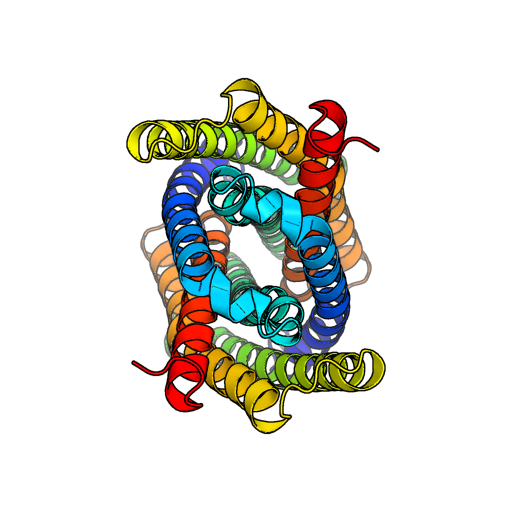 B N 1
ATOM 2144 C CA . VAL B 1 102 ? 14.539 -7.973 3.273 1 97.31 102 VAL B CA 1
ATOM 2145 C C . VAL B 1 102 ? 15.227 -8.977 2.348 1 97.31 102 VAL B C 1
ATOM 2147 O O . VAL B 1 102 ? 14.945 -10.172 2.404 1 97.31 102 VAL B O 1
ATOM 2150 N N . SER B 1 103 ? 16.062 -8.484 1.452 1 97.5 103 SER B N 1
ATOM 2151 C CA . SER B 1 103 ? 16.781 -9.367 0.544 1 97.5 103 SER B CA 1
ATOM 2152 C C . SER B 1 103 ? 17.656 -10.367 1.312 1 97.5 103 SER B C 1
ATOM 2154 O O . SER B 1 103 ? 17.75 -11.531 0.926 1 97.5 103 SER B O 1
ATOM 2156 N N . ILE B 1 104 ? 18.234 -9.945 2.348 1 98 104 ILE B N 1
ATOM 2157 C CA . ILE B 1 104 ? 19.047 -10.82 3.188 1 98 104 ILE B CA 1
ATOM 2158 C C . ILE B 1 104 ? 18.156 -11.875 3.844 1 98 104 ILE B C 1
ATOM 2160 O O . ILE B 1 104 ? 18.484 -13.062 3.84 1 98 104 ILE B O 1
ATOM 2164 N N . ILE B 1 105 ? 17.062 -11.508 4.402 1 97.69 105 ILE B N 1
ATOM 2165 C CA . ILE B 1 105 ? 16.156 -12.422 5.082 1 97.69 105 ILE B CA 1
ATOM 2166 C C . ILE B 1 105 ? 15.602 -13.438 4.086 1 97.69 105 ILE B C 1
ATOM 2168 O O . ILE B 1 105 ? 15.539 -14.641 4.375 1 97.69 105 ILE B O 1
ATOM 2172 N N . VAL B 1 106 ? 15.188 -12.914 2.945 1 96.12 106 VAL B N 1
ATOM 2173 C CA . VAL B 1 106 ? 14.602 -13.789 1.938 1 96.12 106 VAL B CA 1
ATOM 2174 C C . VAL B 1 106 ? 15.672 -14.742 1.405 1 96.12 106 VAL B C 1
ATOM 2176 O O . VAL B 1 106 ? 15.375 -15.906 1.1 1 96.12 106 VAL B O 1
ATOM 2179 N N . TYR B 1 107 ? 16.891 -14.312 1.277 1 96.88 107 TYR B N 1
ATOM 2180 C CA . TYR B 1 107 ? 18 -15.188 0.873 1 96.88 107 TYR B CA 1
ATOM 2181 C C . TYR B 1 107 ? 18.219 -16.297 1.891 1 96.88 107 TYR B C 1
ATOM 2183 O O . TYR B 1 107 ? 18.422 -17.453 1.52 1 96.88 107 TYR B O 1
ATOM 2191 N N . LEU B 1 108 ? 18.156 -15.969 3.105 1 97.31 108 LEU B N 1
ATOM 2192 C CA . LEU B 1 108 ? 18.297 -16.969 4.164 1 97.31 108 LEU B CA 1
ATOM 2193 C C . LEU B 1 108 ? 17.156 -17.984 4.113 1 97.31 108 LEU B C 1
ATOM 2195 O O . LEU B 1 108 ? 17.391 -19.188 4.281 1 97.31 108 LEU B O 1
ATOM 2199 N N . ILE B 1 109 ? 16 -17.5 3.93 1 94.62 109 ILE B N 1
ATOM 2200 C CA . ILE B 1 109 ? 14.859 -18.391 3.795 1 94.62 109 ILE B CA 1
ATOM 2201 C C . ILE B 1 109 ? 15.055 -19.312 2.59 1 94.62 109 ILE B C 1
ATOM 2203 O O . ILE B 1 109 ? 14.758 -20.5 2.656 1 94.62 109 ILE B O 1
ATOM 2207 N N . ASN B 1 110 ? 15.5 -18.734 1.503 1 94.81 110 ASN B N 1
ATOM 2208 C CA . ASN B 1 110 ? 15.812 -19.469 0.284 1 94.81 110 ASN B CA 1
ATOM 2209 C C . ASN B 1 110 ? 16.781 -20.609 0.555 1 94.81 110 ASN B C 1
ATOM 2211 O O . ASN B 1 110 ? 16.609 -21.719 0.043 1 94.81 110 ASN B O 1
ATOM 2215 N N . ILE B 1 111 ? 17.797 -20.438 1.33 1 96.31 111 ILE B N 1
ATOM 2216 C CA . ILE B 1 111 ? 18.797 -21.438 1.683 1 96.31 111 ILE B CA 1
ATOM 2217 C C . ILE B 1 111 ? 18.172 -22.5 2.58 1 96.31 111 ILE B C 1
ATOM 2219 O O . ILE B 1 111 ? 18.344 -23.703 2.344 1 96.31 111 ILE B O 1
ATOM 2223 N N . ILE B 1 112 ? 17.422 -22.094 3.551 1 95.88 112 ILE B N 1
ATOM 2224 C CA . ILE B 1 112 ? 16.844 -23 4.543 1 95.88 112 ILE B CA 1
ATOM 2225 C C . ILE B 1 112 ? 15.844 -23.938 3.867 1 95.88 112 ILE B C 1
ATOM 2227 O O . ILE B 1 112 ? 15.797 -25.125 4.176 1 95.88 112 ILE B O 1
ATOM 2231 N N . LEU B 1 113 ? 15.086 -23.391 2.92 1 92.5 113 LEU B N 1
ATOM 2232 C CA . LEU B 1 113 ? 14.039 -24.172 2.27 1 92.5 113 LEU B CA 1
ATOM 2233 C C . LEU B 1 113 ? 14.594 -24.906 1.045 1 92.5 113 LEU B C 1
ATOM 2235 O O . LEU B 1 113 ? 13.898 -25.719 0.44 1 92.5 113 LEU B O 1
ATOM 2239 N N . GLY B 1 114 ? 15.742 -24.594 0.619 1 94 114 GLY B N 1
ATOM 2240 C CA . GLY B 1 114 ? 16.406 -25.281 -0.481 1 94 114 GLY B CA 1
ATOM 2241 C C . GLY B 1 114 ? 15.828 -24.922 -1.838 1 94 114 GLY B C 1
ATOM 2242 O O . GLY B 1 114 ? 15.711 -25.781 -2.711 1 94 114 GLY B O 1
ATOM 2243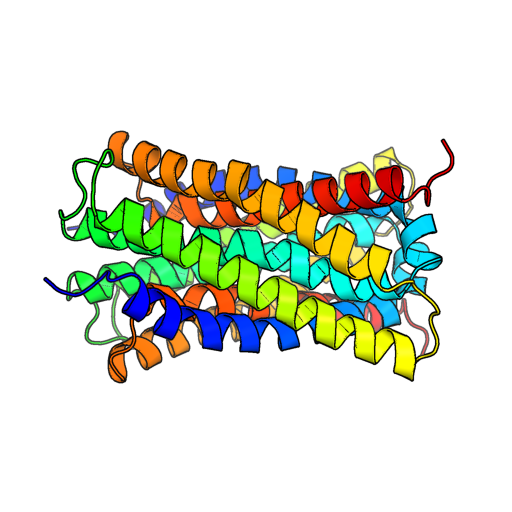 N N . TYR B 1 115 ? 15.391 -23.703 -2.031 1 90.62 115 TYR B N 1
ATOM 2244 C CA . TYR B 1 115 ? 14.766 -23.312 -3.291 1 90.62 115 TYR B CA 1
ATOM 2245 C C . TYR B 1 115 ? 15.812 -23.141 -4.387 1 90.62 115 TYR B C 1
ATOM 2247 O O . TYR B 1 115 ? 15.492 -23.203 -5.574 1 90.62 115 TYR B O 1
ATOM 2255 N N . GLY B 1 116 ? 17.094 -22.812 -4.09 1 91.88 116 GLY B N 1
ATOM 2256 C CA . GLY B 1 116 ? 18.188 -22.812 -5.043 1 91.88 116 GLY B CA 1
ATOM 2257 C C . GLY B 1 116 ? 18.281 -21.547 -5.867 1 91.88 116 GLY B C 1
ATOM 2258 O O . GLY B 1 116 ? 19 -21.5 -6.871 1 91.88 116 GLY B O 1
ATOM 2259 N N . THR B 1 117 ? 17.562 -20.5 -5.539 1 93.12 117 THR B N 1
ATOM 2260 C CA . THR B 1 117 ? 17.672 -19.234 -6.258 1 93.12 117 THR B CA 1
ATOM 2261 C C . THR B 1 117 ? 18.984 -18.547 -5.953 1 93.12 117 THR B C 1
ATOM 2263 O O . THR B 1 117 ? 19.391 -18.453 -4.789 1 93.12 117 THR B O 1
ATOM 2266 N N . SER B 1 118 ? 19.594 -18.078 -6.98 1 94.44 118 SER B N 1
ATOM 2267 C CA . SER B 1 118 ? 20.906 -17.469 -6.805 1 94.44 118 SER B CA 1
ATOM 2268 C C . SER B 1 118 ? 20.797 -16.156 -6.035 1 94.44 118 SER B C 1
ATOM 2270 O O . SER B 1 118 ? 19.812 -15.422 -6.168 1 94.44 118 SER B O 1
ATOM 2272 N N . ALA B 1 119 ? 21.844 -15.836 -5.273 1 96.12 119 ALA B N 1
ATOM 2273 C CA . ALA B 1 119 ? 21.938 -14.57 -4.559 1 96.12 119 ALA B CA 1
ATOM 2274 C C . ALA B 1 119 ? 21.922 -13.391 -5.527 1 96.12 119 ALA B C 1
ATOM 2276 O O . ALA B 1 119 ? 21.312 -12.352 -5.234 1 96.12 119 ALA B O 1
ATOM 2277 N N . ALA B 1 120 ? 22.547 -13.57 -6.594 1 96.12 120 ALA B N 1
ATOM 2278 C CA . ALA B 1 120 ? 22.641 -12.516 -7.598 1 96.12 120 ALA B CA 1
ATOM 2279 C C . ALA B 1 120 ? 21.25 -12.102 -8.086 1 96.12 120 ALA B C 1
ATOM 2281 O O . ALA B 1 120 ? 20.984 -10.922 -8.289 1 96.12 120 ALA B O 1
ATOM 2282 N N . LEU B 1 121 ? 20.406 -13.062 -8.273 1 95.25 121 LEU B N 1
ATOM 2283 C CA . LEU B 1 121 ? 19.062 -12.758 -8.727 1 95.25 121 LEU B CA 1
ATOM 2284 C C . LEU B 1 121 ? 18.266 -12.039 -7.648 1 95.25 121 LEU B C 1
ATOM 2286 O O . LEU B 1 121 ? 17.609 -11.031 -7.922 1 95.25 121 LEU B O 1
ATOM 2290 N N . ILE B 1 122 ? 18.344 -12.484 -6.414 1 96.75 122 ILE B N 1
ATOM 2291 C CA . ILE B 1 122 ? 17.578 -11.922 -5.305 1 96.75 122 ILE B CA 1
ATOM 2292 C C . ILE B 1 122 ? 18 -10.477 -5.07 1 96.75 122 ILE B C 1
ATOM 2294 O O . ILE B 1 122 ? 17.156 -9.578 -5.039 1 96.75 122 ILE B O 1
ATOM 2298 N N . PHE B 1 123 ? 19.281 -10.188 -5.008 1 97.62 123 PHE B N 1
ATOM 2299 C CA . PHE B 1 123 ? 19.797 -8.844 -4.738 1 97.62 123 PHE B CA 1
ATOM 2300 C C . PHE B 1 123 ? 19.672 -7.965 -5.977 1 97.62 123 PHE B C 1
ATOM 2302 O O . PHE B 1 123 ? 19.469 -6.754 -5.863 1 97.62 123 PHE B O 1
ATOM 2309 N N . GLY B 1 124 ? 19.812 -8.625 -7.121 1 97.19 124 GLY B N 1
ATOM 2310 C CA . GLY B 1 124 ? 19.641 -7.883 -8.359 1 97.19 124 GLY B CA 1
ATOM 2311 C C . GLY B 1 124 ? 18.234 -7.34 -8.547 1 97.19 124 GLY B C 1
ATOM 2312 O O . GLY B 1 124 ? 18.062 -6.184 -8.93 1 97.19 124 GLY B O 1
ATOM 2313 N N . VAL B 1 125 ? 17.25 -8.156 -8.258 1 96.62 125 VAL B N 1
ATOM 2314 C CA . VAL B 1 125 ? 15.859 -7.734 -8.344 1 96.62 125 VAL B CA 1
ATOM 2315 C C . VAL B 1 125 ? 15.609 -6.566 -7.395 1 96.62 125 VAL B C 1
ATOM 2317 O O . VAL B 1 125 ? 15.008 -5.562 -7.781 1 96.62 125 VAL B O 1
ATOM 2320 N N . SER B 1 126 ? 16.078 -6.691 -6.203 1 97.44 126 SER B N 1
ATOM 2321 C CA . SER B 1 126 ? 15.898 -5.652 -5.195 1 97.44 126 SER B CA 1
ATOM 2322 C C . SER B 1 126 ? 16.547 -4.348 -5.625 1 97.44 126 SER B C 1
ATOM 2324 O O . SER B 1 126 ? 15.984 -3.27 -5.43 1 97.44 126 SER B O 1
ATOM 2326 N N . PHE B 1 127 ? 17.719 -4.469 -6.172 1 97.94 127 PHE B N 1
ATOM 2327 C CA . PHE B 1 127 ? 18.453 -3.293 -6.613 1 97.94 127 PHE B CA 1
ATOM 2328 C C . PHE B 1 127 ? 17.703 -2.559 -7.715 1 97.94 127 PHE B C 1
ATOM 2330 O O . PHE B 1 127 ? 17.531 -1.34 -7.652 1 97.94 127 PHE B O 1
ATOM 2337 N N . ILE B 1 128 ? 17.25 -3.232 -8.656 1 98.06 128 ILE B N 1
ATOM 2338 C CA . ILE B 1 128 ? 16.562 -2.641 -9.797 1 98.06 128 ILE B CA 1
ATOM 2339 C C . ILE B 1 128 ? 15.258 -1.995 -9.336 1 98.06 128 ILE B C 1
ATOM 2341 O O . ILE B 1 128 ? 14.93 -0.877 -9.742 1 98.06 128 ILE B O 1
ATOM 2345 N N . VAL B 1 129 ? 14.508 -2.674 -8.492 1 97.81 129 VAL B N 1
ATOM 2346 C CA . VAL B 1 129 ? 13.227 -2.17 -8.016 1 97.81 129 VAL B CA 1
ATOM 2347 C C . VAL B 1 129 ? 13.438 -0.883 -7.219 1 97.81 129 VAL B C 1
ATOM 2349 O O . VAL B 1 129 ? 12.727 0.106 -7.426 1 97.81 129 VAL B O 1
ATOM 2352 N N . VAL B 1 130 ? 14.422 -0.824 -6.363 1 97.88 130 VAL B N 1
ATOM 2353 C CA . VAL B 1 130 ? 14.68 0.344 -5.527 1 97.88 130 VAL B CA 1
ATOM 2354 C C . VAL B 1 130 ? 15.125 1.516 -6.406 1 97.88 130 VAL B C 1
ATOM 2356 O O . VAL B 1 130 ? 14.719 2.658 -6.176 1 97.88 130 VAL B O 1
ATOM 2359 N N . LEU B 1 131 ? 15.93 1.241 -7.359 1 98.19 131 LEU B N 1
ATOM 2360 C CA . LEU B 1 131 ? 16.375 2.285 -8.273 1 98.19 131 LEU B CA 1
ATOM 2361 C C . LEU B 1 131 ? 15.195 2.924 -8.992 1 98.19 131 LEU B C 1
ATOM 2363 O O . LEU B 1 131 ? 15.133 4.148 -9.133 1 98.19 131 LEU B O 1
ATOM 2367 N N . LEU B 1 132 ? 14.344 2.123 -9.461 1 98.38 132 LEU B N 1
ATOM 2368 C CA . LEU B 1 132 ? 13.164 2.635 -10.141 1 98.38 132 LEU B CA 1
ATOM 2369 C C . LEU B 1 132 ? 12.273 3.408 -9.18 1 98.38 132 LEU B C 1
ATOM 2371 O O . LEU B 1 132 ? 11.648 4.402 -9.57 1 98.38 132 LEU B O 1
ATOM 2375 N N . ASP B 1 133 ? 12.148 2.961 -7.953 1 97.5 133 ASP B N 1
ATOM 2376 C CA . ASP B 1 133 ? 11.375 3.68 -6.945 1 97.5 133 ASP B CA 1
ATOM 2377 C C . ASP B 1 133 ? 11.922 5.09 -6.738 1 97.5 133 ASP B C 1
ATOM 2379 O O . ASP B 1 133 ? 11.156 6.055 -6.672 1 97.5 133 ASP B O 1
ATOM 2383 N N . ILE B 1 134 ? 13.258 5.188 -6.629 1 97.56 134 ILE B N 1
ATOM 2384 C CA . ILE B 1 134 ? 13.93 6.461 -6.387 1 97.56 134 ILE B CA 1
ATOM 2385 C C . ILE B 1 134 ? 13.625 7.43 -7.527 1 97.56 134 ILE B C 1
ATOM 2387 O O . ILE B 1 134 ? 13.367 8.609 -7.293 1 97.56 134 ILE B O 1
ATOM 2391 N N . ILE B 1 135 ? 13.523 6.934 -8.68 1 97.81 135 ILE B N 1
ATOM 2392 C CA . ILE B 1 135 ? 13.375 7.773 -9.859 1 97.81 135 ILE B CA 1
ATOM 2393 C C . ILE B 1 135 ? 11.906 8.094 -10.086 1 97.81 135 ILE B C 1
ATOM 2395 O O . ILE B 1 135 ? 11.539 9.258 -10.289 1 97.81 135 ILE B O 1
ATOM 2399 N N . ILE B 1 136 ? 11.086 7.152 -9.961 1 98.5 136 ILE B N 1
ATOM 2400 C CA . ILE B 1 136 ? 9.711 7.324 -10.43 1 98.5 136 ILE B CA 1
ATOM 2401 C C . ILE B 1 136 ? 8.789 7.59 -9.242 1 98.5 136 ILE B C 1
ATOM 2403 O O . ILE B 1 136 ? 8.117 8.625 -9.188 1 98.5 136 ILE B O 1
ATOM 2407 N N . VAL B 1 137 ? 8.789 6.734 -8.234 1 98.25 137 VAL B N 1
ATOM 2408 C CA . VAL B 1 137 ? 7.797 6.762 -7.164 1 98.25 137 VAL B CA 1
ATOM 2409 C C . VAL B 1 137 ? 7.969 8.031 -6.332 1 98.25 137 VAL B C 1
ATOM 2411 O O . VAL B 1 137 ? 6.988 8.695 -5.988 1 98.25 137 VAL B O 1
ATOM 2414 N N . TYR B 1 138 ? 9.172 8.438 -5.996 1 98 138 TYR B N 1
ATOM 2415 C CA . TYR B 1 138 ? 9.391 9.602 -5.148 1 98 138 TYR B CA 1
ATOM 2416 C C . TYR B 1 138 ? 9.148 10.891 -5.918 1 98 138 TYR B C 1
ATOM 2418 O O . TYR B 1 138 ? 8.688 11.883 -5.348 1 98 138 TYR B O 1
ATOM 2426 N N . THR B 1 139 ? 9.461 10.836 -7.238 1 97.62 139 THR B N 1
ATOM 2427 C CA . THR B 1 139 ? 9.102 11.969 -8.086 1 97.62 139 THR B CA 1
ATOM 2428 C C . THR B 1 139 ? 7.582 12.156 -8.117 1 97.62 139 THR B C 1
ATOM 2430 O O . THR B 1 139 ? 7.09 13.281 -8.008 1 97.62 139 THR B O 1
ATOM 2433 N N . VAL B 1 140 ? 6.887 11.086 -8.227 1 97.62 140 VAL B N 1
ATOM 2434 C CA . VAL B 1 140 ? 5.43 11.125 -8.242 1 97.62 140 VAL B CA 1
ATOM 2435 C C . VAL B 1 140 ? 4.91 11.625 -6.898 1 97.62 140 VAL B C 1
ATOM 2437 O O . VAL B 1 140 ? 3.971 12.422 -6.844 1 97.62 140 VAL B O 1
ATOM 2440 N N . ALA B 1 141 ? 5.508 11.156 -5.84 1 96.81 141 ALA B N 1
ATOM 2441 C CA . ALA B 1 141 ? 5.09 11.57 -4.504 1 96.81 141 ALA B CA 1
ATOM 2442 C C . ALA B 1 141 ? 5.207 13.086 -4.34 1 96.81 141 ALA B C 1
ATOM 2444 O O . ALA B 1 141 ? 4.27 13.742 -3.879 1 96.81 141 ALA B O 1
ATOM 2445 N N . VAL B 1 142 ? 6.332 13.617 -4.75 1 95.38 142 VAL B N 1
ATOM 2446 C CA . VAL B 1 142 ? 6.57 15.055 -4.621 1 95.38 142 VAL B CA 1
ATOM 2447 C C . VAL B 1 142 ? 5.656 15.82 -5.578 1 95.38 142 VAL B C 1
ATOM 2449 O O . VAL B 1 142 ? 5.027 16.797 -5.191 1 95.38 142 VAL B O 1
ATOM 2452 N N . ALA B 1 143 ? 5.582 15.352 -6.777 1 95.75 143 ALA B N 1
ATOM 2453 C CA . ALA B 1 143 ? 4.809 16.031 -7.812 1 95.75 143 ALA B CA 1
ATOM 2454 C C . ALA B 1 143 ? 3.326 16.078 -7.445 1 95.75 143 ALA B C 1
ATOM 2456 O O . ALA B 1 143 ? 2.693 17.141 -7.551 1 95.75 143 ALA B O 1
ATOM 2457 N N . PHE B 1 144 ? 2.793 15.016 -7.016 1 95.69 144 PHE B N 1
ATOM 2458 C CA . PHE B 1 144 ? 1.36 14.977 -6.75 1 95.69 144 PHE B CA 1
ATOM 2459 C C . PHE B 1 144 ? 1.029 15.695 -5.449 1 95.69 144 PHE B C 1
ATOM 2461 O O . PHE B 1 144 ? -0.06 16.25 -5.301 1 95.69 144 PHE B O 1
ATOM 2468 N N . SER B 1 145 ? 2.002 15.641 -4.531 1 93.5 145 SER B N 1
ATOM 2469 C CA . SER B 1 145 ? 1.797 16.453 -3.336 1 93.5 145 SER B CA 1
ATOM 2470 C C . SER B 1 145 ? 1.748 17.938 -3.678 1 93.5 145 SER B C 1
ATOM 2472 O O . SER B 1 145 ? 0.864 18.656 -3.209 1 93.5 145 SER B O 1
ATOM 2474 N N . ALA B 1 146 ? 2.662 18.328 -4.492 1 92.06 146 ALA B N 1
ATOM 2475 C CA . ALA B 1 146 ? 2.736 19.734 -4.898 1 92.06 146 ALA B CA 1
ATOM 2476 C C . ALA B 1 146 ? 1.526 20.125 -5.742 1 92.06 146 ALA B C 1
ATOM 2478 O O . ALA B 1 146 ? 0.941 21.188 -5.547 1 92.06 146 ALA B O 1
ATOM 2479 N N . LEU B 1 147 ? 1.205 19.25 -6.648 1 93 147 LEU B N 1
ATOM 2480 C CA . LEU B 1 147 ? 0.109 19.531 -7.57 1 93 147 LEU B CA 1
ATOM 2481 C C . LEU B 1 147 ? -1.223 19.594 -6.828 1 93 147 LEU B C 1
ATOM 2483 O O . LEU B 1 147 ? -2.053 20.469 -7.102 1 93 147 LEU B O 1
ATOM 2487 N N . SER B 1 148 ? -1.443 18.641 -5.969 1 91.31 148 SER B N 1
ATOM 2488 C CA . SER B 1 148 ? -2.693 18.625 -5.215 1 91.31 148 SER B CA 1
ATOM 2489 C C . SER B 1 148 ? -2.838 19.891 -4.371 1 91.31 148 SER B C 1
ATOM 2491 O O . SER B 1 148 ? -3.916 20.484 -4.316 1 91.31 148 SER B O 1
ATOM 2493 N N . HIS B 1 149 ? -1.807 20.281 -3.744 1 87.25 149 HIS B N 1
ATOM 2494 C CA . HIS B 1 149 ? -1.821 21.5 -2.941 1 87.25 149 HIS B CA 1
ATOM 2495 C C . HIS B 1 149 ? -2.078 22.734 -3.809 1 87.25 149 HIS B C 1
ATOM 2497 O O . HIS B 1 149 ? -2.852 23.609 -3.43 1 87.25 149 HIS B O 1
ATOM 2503 N N . LYS B 1 150 ? -1.48 22.781 -4.969 1 89.19 150 LYS B N 1
ATOM 2504 C CA . LYS B 1 150 ? -1.571 23.938 -5.871 1 89.19 150 LYS B CA 1
ATOM 2505 C C . LYS B 1 150 ? 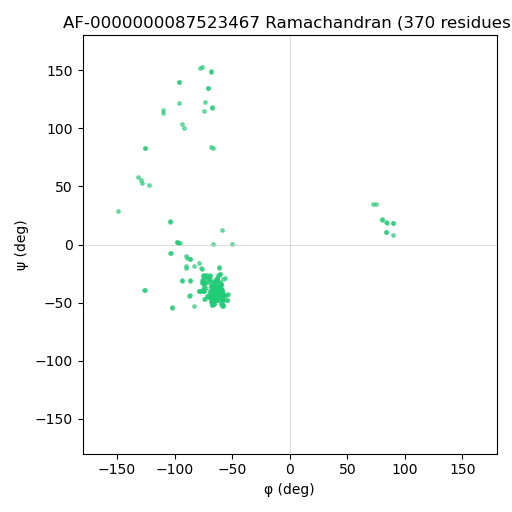-2.994 24.109 -6.391 1 89.19 150 LYS B C 1
ATOM 2507 O O . LYS B 1 150 ? -3.463 25.234 -6.559 1 89.19 150 LYS B O 1
ATOM 2512 N N . ILE B 1 151 ? -3.654 23.016 -6.602 1 91.38 151 ILE B N 1
ATOM 2513 C CA . ILE B 1 151 ? -4.984 23.125 -7.191 1 91.38 151 ILE B CA 1
ATOM 2514 C C . ILE B 1 151 ? -6.043 23.062 -6.094 1 91.38 151 ILE B C 1
ATOM 2516 O O . ILE B 1 151 ? -7.234 22.953 -6.379 1 91.38 151 ILE B O 1
ATOM 2520 N N . GLY B 1 152 ? -5.684 22.984 -4.922 1 87.44 152 GLY B N 1
ATOM 2521 C CA . GLY B 1 152 ? -6.566 23.156 -3.781 1 87.44 152 GLY B CA 1
ATOM 2522 C C . GLY B 1 152 ? -7.215 21.859 -3.33 1 87.44 152 GLY B C 1
ATOM 2523 O O . GLY B 1 152 ? -8.25 21.875 -2.668 1 87.44 152 GLY B O 1
ATOM 2524 N N . ILE B 1 153 ? -6.68 20.781 -3.705 1 89.5 153 ILE B N 1
ATOM 2525 C CA . ILE B 1 153 ? -7.137 19.469 -3.244 1 89.5 153 ILE B CA 1
ATOM 2526 C C . ILE B 1 153 ? -6.273 19 -2.07 1 89.5 153 ILE B C 1
ATOM 2528 O O . ILE B 1 153 ? -5.059 19.203 -2.068 1 89.5 153 ILE B O 1
ATOM 2532 N N . ASP B 1 154 ? -6.941 18.422 -1.133 1 91.25 154 ASP B N 1
ATOM 2533 C CA . ASP B 1 154 ? -6.211 17.969 0.048 1 91.25 154 ASP B CA 1
ATOM 2534 C C . ASP B 1 154 ? -5.273 16.812 -0.294 1 91.25 154 ASP B C 1
ATOM 2536 O O . ASP B 1 154 ? -5.723 15.734 -0.679 1 91.25 154 ASP B O 1
ATOM 2540 N N . PRO B 1 155 ? -4.062 17.016 -0.123 1 91.31 155 PRO B N 1
ATOM 2541 C CA . PRO B 1 155 ? -3.104 15.953 -0.452 1 91.31 155 PRO B CA 1
ATOM 2542 C C . PRO B 1 155 ? -3.332 14.68 0.357 1 91.31 155 PRO B C 1
ATOM 2544 O O . PRO B 1 155 ? -2.998 13.586 -0.103 1 91.31 155 PRO B O 1
ATOM 2547 N N . ASP B 1 156 ? -3.918 14.734 1.514 1 91.19 156 ASP B N 1
ATOM 2548 C CA . ASP B 1 156 ? -4.207 13.578 2.354 1 91.19 156 ASP B CA 1
ATOM 2549 C C . ASP B 1 156 ? -5.148 12.602 1.645 1 91.19 156 ASP B C 1
ATOM 2551 O O . ASP B 1 156 ? -5.156 11.406 1.942 1 91.19 156 ASP B O 1
ATOM 2555 N N . ASP B 1 157 ? -5.824 13.094 0.673 1 92.12 157 ASP B N 1
ATOM 2556 C CA . ASP B 1 157 ? -6.848 12.281 0.023 1 92.12 157 ASP B CA 1
ATOM 2557 C C . ASP B 1 157 ? -6.359 11.758 -1.325 1 92.12 157 ASP B C 1
ATOM 2559 O O . ASP B 1 157 ? -6.977 10.867 -1.911 1 92.12 157 ASP B O 1
ATOM 2563 N N . VAL B 1 158 ? -5.211 12.219 -1.739 1 93.44 158 VAL B N 1
ATOM 2564 C CA . VAL B 1 158 ? -4.883 11.977 -3.141 1 93.44 158 VAL B CA 1
A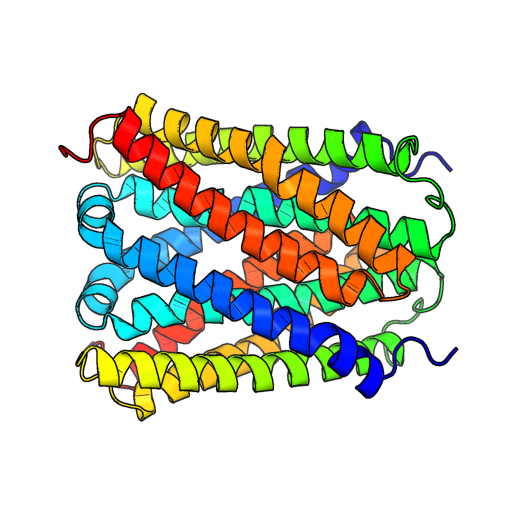TOM 2565 C C . VAL B 1 158 ? -3.525 11.281 -3.238 1 93.44 158 VAL B C 1
ATOM 2567 O O . VAL B 1 158 ? -3.355 10.344 -4.027 1 93.44 158 VAL B O 1
ATOM 2570 N N . VAL B 1 159 ? -2.658 11.656 -2.453 1 95.94 159 VAL B N 1
ATOM 2571 C CA . VAL B 1 159 ? -1.254 11.336 -2.695 1 95.94 159 VAL B CA 1
ATOM 2572 C C . VAL B 1 159 ? -0.978 9.891 -2.301 1 95.94 159 VAL B C 1
ATOM 2574 O O . VAL B 1 159 ? -0.327 9.148 -3.045 1 95.94 159 VAL B O 1
ATOM 2577 N N . ILE B 1 160 ? -1.544 9.453 -1.23 1 96.81 160 ILE B N 1
ATOM 2578 C CA . ILE B 1 160 ? -1.207 8.164 -0.652 1 96.81 160 ILE B CA 1
ATOM 2579 C C . ILE B 1 160 ? -1.637 7.043 -1.601 1 96.81 160 ILE B C 1
ATOM 2581 O O . ILE B 1 160 ? -0.814 6.227 -2.023 1 96.81 160 ILE B O 1
ATOM 2585 N N . PRO B 1 161 ? -2.891 7.012 -2.082 1 97.12 161 PRO B N 1
ATOM 2586 C CA . PRO B 1 161 ? -3.271 5.93 -2.994 1 97.12 161 PRO B CA 1
ATOM 2587 C C . PRO B 1 161 ? -2.5 5.969 -4.312 1 97.12 161 PRO B C 1
ATOM 2589 O O . PRO B 1 161 ? -2.17 4.918 -4.867 1 97.12 161 PRO B O 1
ATOM 2592 N N . ILE B 1 162 ? -2.209 7.121 -4.793 1 97.88 162 ILE B N 1
ATOM 2593 C CA . ILE B 1 162 ? -1.499 7.266 -6.062 1 97.88 162 ILE B CA 1
ATOM 2594 C C . ILE B 1 162 ? -0.072 6.742 -5.914 1 97.88 162 ILE B C 1
ATOM 2596 O O . ILE B 1 162 ? 0.393 5.953 -6.742 1 97.88 162 ILE B O 1
ATOM 2600 N N . VAL B 1 163 ? 0.548 7.137 -4.879 1 97.75 163 VAL B N 1
ATOM 2601 C CA . VAL B 1 163 ? 1.947 6.785 -4.66 1 97.75 163 VAL B CA 1
ATOM 2602 C C . VAL B 1 163 ? 2.064 5.297 -4.348 1 97.75 163 VAL B C 1
ATOM 2604 O O . VAL B 1 163 ? 2.971 4.621 -4.84 1 97.75 163 VAL B O 1
ATOM 2607 N N . ALA B 1 164 ? 1.2 4.805 -3.504 1 97 164 ALA B N 1
ATOM 2608 C CA . ALA B 1 164 ? 1.191 3.379 -3.182 1 97 164 ALA B CA 1
ATOM 2609 C C . ALA B 1 164 ? 0.988 2.535 -4.438 1 97 164 ALA B C 1
ATOM 2611 O O . ALA B 1 164 ? 1.678 1.531 -4.633 1 97 164 ALA B O 1
ATOM 2612 N N . SER B 1 165 ? 0.082 2.91 -5.281 1 96.88 165 SER B N 1
ATOM 2613 C CA . SER B 1 165 ? -0.187 2.176 -6.512 1 96.88 165 SER B CA 1
ATOM 2614 C C . SER B 1 165 ? 0.979 2.287 -7.488 1 96.88 165 SER B C 1
ATOM 2616 O O . SER B 1 165 ? 1.301 1.328 -8.188 1 96.88 165 SER B O 1
ATOM 2618 N N . MET B 1 166 ? 1.529 3.453 -7.543 1 97.25 166 MET B N 1
ATOM 2619 C CA . MET B 1 166 ? 2.713 3.623 -8.383 1 97.25 166 MET B CA 1
ATOM 2620 C C . MET B 1 166 ? 3.85 2.723 -7.91 1 97.25 166 MET B C 1
ATOM 2622 O O . MET B 1 166 ? 4.578 2.156 -8.727 1 97.25 166 MET B O 1
ATOM 2626 N N . GLY B 1 167 ? 3.979 2.68 -6.621 1 97.12 167 GLY B N 1
ATOM 2627 C CA . GLY B 1 167 ? 4.977 1.776 -6.07 1 97.12 167 GLY B CA 1
ATOM 2628 C C . GLY B 1 167 ? 4.773 0.333 -6.492 1 97.12 167 GLY B C 1
ATOM 2629 O O . GLY B 1 167 ? 5.73 -0.353 -6.855 1 97.12 167 GLY B O 1
ATOM 2630 N N . ASP B 1 168 ? 3.57 -0.089 -6.449 1 96.06 168 ASP B N 1
ATOM 2631 C CA . ASP B 1 168 ? 3.258 -1.454 -6.863 1 96.06 168 ASP B CA 1
ATOM 2632 C C . ASP B 1 168 ? 3.584 -1.668 -8.336 1 96.06 168 ASP B C 1
ATOM 2634 O O . ASP B 1 168 ? 4.16 -2.691 -8.711 1 96.06 168 ASP B O 1
ATOM 2638 N N . LEU B 1 169 ? 3.164 -0.756 -9.109 1 96.12 169 LEU B N 1
ATOM 2639 C CA . LEU B 1 169 ? 3.371 -0.867 -10.547 1 96.12 169 LEU B CA 1
ATOM 2640 C C . LEU B 1 169 ? 4.859 -0.859 -10.883 1 96.12 169 LEU B C 1
ATOM 2642 O O . LEU B 1 169 ? 5.332 -1.701 -11.656 1 96.12 169 LEU B O 1
ATOM 2646 N N . VAL B 1 170 ? 5.543 0.022 -10.352 1 96.75 170 VAL B N 1
ATOM 2647 C CA . VAL B 1 170 ? 6.98 0.131 -10.562 1 96.75 170 VAL B CA 1
ATOM 2648 C C . VAL B 1 170 ? 7.68 -1.116 -10.031 1 96.75 170 VAL B C 1
ATOM 2650 O O . VAL B 1 170 ? 8.641 -1.604 -10.633 1 96.75 170 VAL B O 1
ATOM 2653 N N . GLY B 1 171 ? 7.215 -1.58 -8.906 1 96 171 GLY B N 1
ATOM 2654 C CA . GLY B 1 171 ? 7.77 -2.795 -8.328 1 96 171 GLY B CA 1
ATOM 2655 C C . GLY B 1 171 ? 7.656 -3.996 -9.25 1 96 171 GLY B C 1
ATOM 2656 O O . GLY B 1 171 ? 8.633 -4.711 -9.469 1 96 171 GLY B O 1
ATOM 2657 N N . VAL B 1 172 ? 6.496 -4.188 -9.797 1 93.69 172 VAL B N 1
ATOM 2658 C CA . VAL B 1 172 ? 6.277 -5.352 -10.656 1 93.69 172 VAL B CA 1
ATOM 2659 C C . VAL B 1 172 ? 7.078 -5.199 -11.945 1 93.69 172 VAL B C 1
ATOM 2661 O O . VAL B 1 172 ? 7.668 -6.164 -12.438 1 93.69 172 VAL B O 1
ATOM 2664 N N . ILE B 1 173 ? 7.105 -4.027 -12.477 1 94.94 173 ILE B N 1
ATOM 2665 C CA . ILE B 1 173 ? 7.887 -3.762 -13.68 1 94.94 173 ILE B CA 1
ATOM 2666 C C . ILE B 1 173 ? 9.367 -4.004 -13.398 1 94.94 173 ILE B C 1
ATOM 2668 O O . ILE B 1 173 ? 10.078 -4.574 -14.227 1 94.94 173 ILE B O 1
ATOM 2672 N N . GLY B 1 174 ? 9.82 -3.57 -12.273 1 95.56 174 GLY B N 1
ATOM 2673 C CA . GLY B 1 174 ? 11.203 -3.803 -11.883 1 95.56 174 GLY B CA 1
ATOM 2674 C C . GLY B 1 174 ? 11.555 -5.273 -11.773 1 95.56 174 GLY B C 1
ATOM 2675 O O . GLY B 1 174 ? 12.633 -5.691 -12.195 1 95.56 174 GLY B O 1
ATOM 2676 N N . ILE B 1 175 ? 10.656 -5.984 -11.234 1 93.5 175 ILE B N 1
ATOM 2677 C CA . ILE B 1 175 ? 10.867 -7.422 -11.125 1 93.5 175 ILE B CA 1
ATOM 2678 C C . ILE B 1 175 ? 10.922 -8.047 -12.516 1 93.5 175 ILE B C 1
ATOM 2680 O O . ILE B 1 175 ? 11.781 -8.898 -12.781 1 93.5 175 ILE B O 1
ATOM 2684 N N . MET B 1 176 ? 10.062 -7.637 -13.398 1 91.62 176 MET B N 1
ATOM 2685 C CA . MET B 1 176 ? 10.055 -8.156 -14.766 1 91.62 176 MET B CA 1
ATOM 2686 C C . MET B 1 176 ? 11.352 -7.812 -15.492 1 91.62 176 MET B C 1
ATOM 2688 O O . MET B 1 176 ? 11.906 -8.656 -16.203 1 91.62 176 MET B O 1
ATOM 2692 N N . ILE B 1 177 ? 11.789 -6.652 -15.312 1 94.06 177 ILE B N 1
ATOM 2693 C CA . ILE B 1 177 ? 13.055 -6.227 -15.914 1 94.06 177 ILE B CA 1
ATOM 2694 C C . ILE B 1 177 ? 14.195 -7.09 -15.391 1 94.06 177 ILE B C 1
ATOM 2696 O O . ILE B 1 177 ? 15.055 -7.527 -16.156 1 94.06 177 ILE B O 1
ATOM 2700 N N . ALA B 1 178 ? 14.188 -7.324 -14.102 1 92.44 178 ALA B N 1
ATOM 2701 C CA . ALA B 1 178 ? 15.242 -8.133 -13.492 1 92.44 178 ALA B CA 1
ATOM 2702 C C . ALA B 1 178 ? 15.227 -9.555 -14.039 1 92.44 178 ALA B C 1
ATOM 2704 O O . ALA B 1 178 ? 16.281 -10.148 -14.281 1 92.44 178 ALA B O 1
ATOM 2705 N N . ILE B 1 179 ? 14.047 -10.102 -14.188 1 87.62 179 ILE B N 1
ATOM 2706 C CA . ILE B 1 179 ? 13.891 -11.453 -14.719 1 87.62 179 ILE B CA 1
ATOM 2707 C C . ILE B 1 179 ? 14.492 -11.531 -16.125 1 87.62 179 ILE B C 1
ATOM 2709 O O . ILE B 1 179 ? 15.164 -12.508 -16.469 1 87.62 179 ILE B O 1
ATOM 2713 N N . VAL B 1 180 ? 14.305 -10.523 -16.922 1 89.75 180 VAL B N 1
ATOM 2714 C CA . VAL B 1 180 ? 14.836 -10.477 -18.281 1 89.75 180 VAL B CA 1
ATOM 2715 C C . VAL B 1 180 ? 16.344 -10.289 -18.234 1 89.75 180 VAL B C 1
ATOM 2717 O O . VAL B 1 180 ? 17.078 -10.977 -18.953 1 89.75 180 VAL B O 1
ATOM 2720 N N . VAL B 1 181 ? 16.859 -9.453 -17.453 1 92.31 181 VAL B N 1
ATOM 2721 C CA . VAL B 1 181 ? 18.266 -9.109 -17.359 1 92.31 181 VAL B CA 1
ATOM 2722 C C . VAL B 1 181 ? 19.062 -10.328 -16.891 1 92.31 181 VAL B C 1
ATOM 2724 O O . VAL B 1 181 ? 20.188 -10.562 -17.359 1 92.31 181 VAL B O 1
ATOM 2727 N N . PHE B 1 182 ? 18.422 -11.195 -16.062 1 91.38 182 PHE B N 1
ATOM 2728 C CA . PHE B 1 182 ? 19.125 -12.344 -15.508 1 91.38 182 PHE B CA 1
ATOM 2729 C C . PHE B 1 182 ? 18.859 -13.594 -16.328 1 91.38 182 PHE B C 1
ATOM 2731 O O . PHE B 1 182 ? 19.25 -14.695 -15.953 1 91.38 182 PHE B O 1
ATOM 2738 N N . GLY B 1 183 ? 18.125 -13.484 -17.344 1 84.25 183 GLY B N 1
ATOM 2739 C CA . GLY B 1 183 ? 17.969 -14.531 -18.344 1 84.25 183 GLY B CA 1
ATOM 2740 C C . GLY B 1 183 ? 17 -15.625 -17.922 1 84.25 183 GLY B C 1
ATOM 2741 O O . GLY B 1 183 ? 17.141 -16.781 -18.344 1 84.25 183 GLY B O 1
ATOM 2742 N N . LEU B 1 184 ? 16.125 -15.25 -16.969 1 76.88 184 LEU B N 1
ATOM 2743 C CA . LEU B 1 184 ? 15.164 -16.266 -16.578 1 76.88 184 LEU B CA 1
ATOM 2744 C C . LEU B 1 184 ? 14.094 -16.453 -17.641 1 76.88 184 LEU B C 1
ATOM 2746 O O . LEU B 1 184 ? 13.43 -17.484 -17.688 1 76.88 184 LEU B O 1
ATOM 2750 N N . ILE B 1 185 ? 13.648 -15.438 -18.312 1 65.81 185 ILE B N 1
ATOM 2751 C CA . ILE B 1 185 ? 12.758 -15.586 -19.453 1 65.81 185 ILE B CA 1
ATOM 2752 C C . ILE B 1 185 ? 13.578 -15.68 -20.734 1 65.81 185 ILE B C 1
ATOM 2754 O O . ILE B 1 185 ? 14.453 -14.844 -20.984 1 65.81 185 ILE B O 1
ATOM 2758 N N . VAL B 1 186 ? 13.766 -16.922 -21.234 1 47.56 186 VAL B N 1
ATOM 2759 C CA . VAL B 1 186 ? 14.32 -17.047 -22.578 1 47.56 186 VAL B CA 1
ATOM 2760 C C . VAL B 1 186 ? 13.336 -16.5 -23.609 1 47.56 186 VAL B C 1
ATOM 2762 O O . VAL B 1 186 ? 12.211 -16.984 -23.719 1 47.56 186 VAL B O 1
ATOM 2765 N N . ILE B 1 187 ? 13.406 -15.273 -23.734 1 38.47 187 ILE B N 1
ATOM 2766 C CA . ILE B 1 187 ? 12.719 -14.906 -24.969 1 38.47 187 ILE B CA 1
ATOM 2767 C C . ILE B 1 187 ? 13.328 -15.672 -26.141 1 38.47 187 ILE B C 1
ATOM 2769 O O . ILE B 1 187 ? 14.555 -15.781 -26.25 1 38.47 187 ILE B O 1
#

InterPro domains:
  IPR006667 SLC41A/MgtE, integral membrane domain [PF01769] (48-174)
  IPR036739 SLC41A/MgtE divalent cation transporters, integral membrane domain superfamily [G3DSA:1.10.357.20] (4-184)
  IPR036739 SLC41A/MgtE divalent cation transporters, integral membrane domain superfamily [SSF161093] (6-176)
  IPR045349 SLC41A divalent cation transporter [PTHR16228] (14-173)

Sequence (374 aa):
MSYYTVKGLVKGGLPILIATCFMAIIVGLLLGYQEDILIEYPTLLILMPVLLKIGGDTGSMLGSRLSSAFHLGLSQRILNNPVVRNSVIAAIIVAVISSLFVSIIVYLINIILGYGTSAALIFGVSFIVVLLDIIIVYTVAVAFSALSHKIGIDPDDVVIPIVASMGDLVGVIGIMIAIVVFGLIVIMSYYTVKGLVKGGLPILIATCFMAIIVGLLLGYQEDILIEYPTLLILMPVLLKIGGDTGSMLGSRLSSAFHLGLSQRILNNPVVRNSVIAAIIVAVISSLFVSIIVYLINIILGYGTSAALIFGVSFIVVLLDIIIVYTVAVAFSALSHKIGIDPDDVVIPIVASMGDLVGVIGIMIAIVVFGLIVI

Organism: NCBI:txid91560

Secondary structure (DSSP, 8-state):
--TT-HHHHHHHHHHHHHHHHHHHHHHHHHHHHTHHHHHH-HHHHHHHHHHHHHHHHHHHHHHHHHHHHHHTT--S--TT-HHHHHHHHHHHHHHHHHHHHHHHHHHHHHHHHT----HHHHHHHHHHHHHHIIIIIHHHHHHHHHHHHHTT--HHHHHHHHHHHHHHHHHHHHHHHHHHHTT-S--/--TT-HHHHHHHHHHHHHHHHHHHHHHHHHHHHTHHHHHH-HHHHHHHHHHHHHHHHHHHHHHHHHHHHHHTT--S--TT-HHHHHHHHHHHHHHHHHHHHHHHHHHHHHHHHT----HHHHHHHHHHHHHHIIIIIHHHHHHHHHHHHHTT--HHHHHHHHHHHHHHHHHHHHHHHHHHHTT-S--

Nearest PDB structures (foldseek):
  5x9h-assembly1_A  TM=6.529E-01  e=6.182E-03  Thermus thermophilus HB8
  8pw5-assembly1_c  TM=3.221E-01  e=3.770E-01  Mus musculus
  4z3p-assembly1_A  TM=4.396E-01  e=1.212E+00  Escherichia coli
  6mrt-assembly1_A  TM=2.622E-01  e=5.661E+00  Escherichia coli K-12
  5x9h-assembly1_A  TM=6.357E-01  e=9.425E-03  Thermus thermophilus HB8

pLDDT: mean 91.18, std 9.98, range [37.66, 98.5]

Radius of gyration: 19.69 Å; Cα contacts (8 Å, |Δi|>4): 564; chains: 2; bounding box: 44×56×48 Å

Solvent-accessible surface area (backbone atoms only — not comparable to full-atom values): 18296 Å² total; per-residue (Å²): 136,78,78,54,37,41,68,57,46,32,65,50,25,35,63,48,49,50,55,34,42,53,52,25,38,51,45,16,51,53,48,61,72,42,42,68,58,38,67,74,35,57,61,54,44,34,48,44,54,33,56,19,42,43,39,7,38,37,20,24,30,38,26,36,46,50,38,36,31,46,75,72,63,71,46,84,50,63,82,88,24,61,58,52,53,25,35,51,51,23,32,50,51,37,42,52,52,43,45,53,52,49,41,52,53,49,49,53,49,29,61,75,72,61,70,74,73,54,66,65,56,54,49,45,27,48,51,46,24,51,53,48,26,64,61,48,26,43,46,47,18,52,49,43,33,52,48,26,52,73,74,69,40,66,30,48,42,44,30,41,44,50,19,34,40,42,11,35,44,49,22,53,50,23,43,54,50,34,38,49,76,70,56,70,54,78,123,139,78,81,52,37,42,67,56,46,30,66,50,25,34,64,47,48,49,57,34,41,52,52,25,39,52,44,16,50,55,48,60,71,43,42,68,57,39,66,76,34,56,60,54,43,34,46,44,55,33,57,20,41,43,40,7,39,37,20,23,30,38,26,38,46,51,39,37,30,46,75,70,63,71,46,83,54,60,96,74,24,63,58,52,54,26,37,52,52,22,31,50,50,39,42,53,53,42,46,52,51,49,43,52,53,50,49,50,50,29,60,75,71,63,68,75,74,54,66,66,56,53,50,44,27,46,50,47,24,50,54,48,26,64,60,48,25,43,47,49,19,53,49,42,34,51,48,27,52,73,74,69,40,65,31,47,42,43,30,41,46,50,19,33,41,43,11,36,42,49,23,52,51,21,41,52,50,35,38,50,76,70,55,69,55,78,121